Protein AF-A0A847TFJ8-F1 (afdb_monomer)

Secondary structure (DSSP, 8-state):
-HHHHHHHHHHHHHHHHHHHHHHHHHHGGGT--GGGG--HHHHHHTT-SHHHHHHHHHHHHHHHHHHHHHHHHHHHHHHHTTS-----------THHHHHHHHHHHHHHHHHHHHHHHTS---GGGGHHHHHHHHHHHHHHHHHHHHHTTTHHHHHHTHHHHHHHHHHHHHHHHHHHHHHHHHHHHTT-SPPPPEEEEETTEEEE--SSEEEEEE-SSEEEEEETTTTEEEEEEGGGEEEEEE-

pLDDT: mean 77.87, std 14.65, range [35.47, 94.56]

Nearest PDB structures (foldseek):
  7u32-assembly1_F  TM=3.592E-01  e=6.729E-02  Visna/maedi virus EV1 KV1772

Sequence (244 aa):
MKKVLEYLPLCTICLLYFGFCNLYYYYIEFGIDIYNYISSTEILLSFFPRIVIFSSTVYIGLIQMIFNQKIKNIDTSSVVEREEAGEGNVSRKAPNAALIFIAIFYAILVVGALLLTRVWHFRHYELQDWYLFASFLFLIGLLFVLKRYNELGFILNYSFVASLALVIFIGQEIGNYRRFDAERTKFGTRSIKEMSFLYNGHRVKTTDSLIFVGQTQNNIFLYDKRDSTSIMYKMGSIDSLTIK

Structure (mmCIF, N/CA/C/O backbone):
data_AF-A0A847TFJ8-F1
#
_entry.id   AF-A0A847TFJ8-F1
#
loop_
_atom_site.group_PDB
_atom_site.id
_atom_site.type_symbol
_atom_site.label_atom_id
_atom_site.label_alt_id
_atom_site.label_comp_id
_atom_site.label_asym_id
_atom_site.label_entity_id
_atom_site.label_seq_id
_atom_site.pdbx_PDB_ins_code
_atom_site.Cartn_x
_atom_site.Cartn_y
_atom_site.Cartn_z
_atom_site.occupancy
_atom_site.B_iso_or_equiv
_atom_site.auth_seq_id
_atom_site.auth_comp_id
_atom_site.auth_asym_id
_atom_site.auth_atom_id
_atom_site.pdbx_PDB_model_num
ATOM 1 N N . MET A 1 1 ? 19.565 24.916 -6.740 1.00 43.16 1 MET A N 1
ATOM 2 C CA . MET A 1 1 ? 18.423 25.126 -5.817 1.00 43.16 1 MET A CA 1
ATOM 3 C C . MET A 1 1 ? 17.133 25.584 -6.504 1.00 43.16 1 MET A C 1
ATOM 5 O O . MET A 1 1 ? 16.131 24.939 -6.244 1.00 43.16 1 MET A O 1
ATOM 9 N N . LYS A 1 2 ? 17.113 26.597 -7.396 1.00 42.88 2 LYS A N 1
ATOM 10 C CA . LYS A 1 2 ? 15.865 27.074 -8.056 1.00 42.88 2 LYS A CA 1
ATOM 11 C C . LYS A 1 2 ? 15.007 25.968 -8.701 1.00 42.88 2 LYS A C 1
ATOM 13 O O . LYS A 1 2 ? 13.825 25.888 -8.409 1.00 42.88 2 LYS A O 1
ATOM 18 N N . LYS A 1 3 ? 15.622 25.039 -9.445 1.00 49.12 3 LYS A N 1
ATOM 19 C CA . LYS A 1 3 ? 14.906 23.904 -10.061 1.00 49.12 3 LYS A CA 1
ATOM 20 C C . LYS A 1 3 ? 14.254 22.952 -9.047 1.00 49.12 3 LYS A C 1
ATOM 22 O O . LYS A 1 3 ? 13.232 22.372 -9.351 1.00 49.12 3 LYS A O 1
ATOM 27 N N . VAL A 1 4 ? 14.805 22.793 -7.839 1.00 47.78 4 VAL A N 1
ATOM 28 C CA . VAL A 1 4 ? 14.226 21.901 -6.809 1.00 47.78 4 VAL A CA 1
ATOM 29 C C . VAL A 1 4 ? 12.934 22.488 -6.234 1.00 47.78 4 VAL A C 1
ATOM 31 O O . VAL A 1 4 ? 11.994 21.744 -5.981 1.00 47.78 4 VAL A O 1
ATOM 34 N N . LEU A 1 5 ? 12.862 23.818 -6.087 1.00 49.72 5 LEU A N 1
ATOM 35 C CA . LEU A 1 5 ? 11.637 24.504 -5.663 1.00 49.72 5 LEU A CA 1
ATOM 36 C C . LEU A 1 5 ? 10.506 24.373 -6.695 1.00 49.72 5 LEU A C 1
ATOM 38 O O . LEU A 1 5 ? 9.349 24.272 -6.304 1.00 49.72 5 LEU A O 1
ATOM 42 N N . GLU A 1 6 ? 10.828 24.322 -7.989 1.00 52.56 6 GLU A N 1
ATOM 43 C CA . GLU A 1 6 ? 9.839 24.149 -9.066 1.00 52.56 6 GLU A CA 1
ATOM 44 C C . GLU A 1 6 ? 9.184 22.756 -9.053 1.00 52.56 6 GLU A C 1
ATOM 46 O O . GLU A 1 6 ? 8.015 22.625 -9.406 1.00 52.56 6 GLU A O 1
ATOM 51 N N . TYR A 1 7 ? 9.893 21.721 -8.585 1.00 61.38 7 TYR A N 1
ATOM 52 C CA . TYR A 1 7 ? 9.342 20.365 -8.440 1.00 61.38 7 TYR A CA 1
ATOM 53 C C . TYR A 1 7 ? 8.642 20.123 -7.099 1.00 61.38 7 TYR A C 1
ATOM 55 O O . TYR A 1 7 ? 7.998 19.088 -6.930 1.00 61.38 7 TYR A O 1
ATOM 63 N N . LEU A 1 8 ? 8.727 21.062 -6.151 1.00 63.31 8 LEU A N 1
ATOM 64 C CA . LEU A 1 8 ? 8.139 20.913 -4.821 1.00 63.31 8 LEU A CA 1
ATOM 65 C C . LEU A 1 8 ? 6.622 20.630 -4.868 1.00 63.31 8 LEU A C 1
ATOM 67 O O . LEU A 1 8 ? 6.201 19.678 -4.213 1.00 63.31 8 LEU A O 1
ATOM 71 N N . PRO A 1 9 ? 5.796 21.341 -5.667 1.00 71.06 9 PRO A N 1
ATOM 72 C CA . PRO A 1 9 ? 4.363 21.048 -5.753 1.00 71.06 9 PRO A CA 1
ATOM 73 C C . PRO A 1 9 ? 4.076 19.635 -6.275 1.00 71.06 9 PRO A C 1
ATOM 75 O O . PRO A 1 9 ? 3.210 18.942 -5.746 1.00 71.06 9 PRO A O 1
ATOM 78 N N . LEU A 1 10 ? 4.839 19.181 -7.273 1.00 68.88 10 LEU A N 1
ATOM 79 C CA . LEU A 1 10 ? 4.694 17.845 -7.850 1.00 68.88 10 LEU A CA 1
ATOM 80 C C . LEU A 1 10 ? 5.060 16.759 -6.830 1.00 68.88 10 LEU A C 1
ATOM 82 O O . LEU A 1 10 ? 4.323 15.785 -6.677 1.00 68.88 10 LEU A O 1
ATOM 86 N N . CYS A 1 11 ? 6.158 16.948 -6.093 1.00 70.38 11 CYS A N 1
ATOM 87 C CA . CYS A 1 11 ? 6.551 16.053 -5.008 1.00 70.38 11 CYS A CA 1
ATOM 88 C C . CYS A 1 11 ? 5.467 15.981 -3.926 1.00 70.38 11 CYS A C 1
ATOM 90 O O . CYS A 1 11 ? 5.117 14.885 -3.497 1.00 70.38 11 CYS A O 1
ATOM 92 N N . THR A 1 12 ? 4.889 17.118 -3.530 1.00 73.19 12 THR A N 1
ATOM 93 C CA . THR A 1 12 ? 3.798 17.161 -2.545 1.00 73.19 12 THR A CA 1
ATOM 94 C C . THR A 1 12 ? 2.570 16.384 -3.016 1.00 73.19 12 THR A C 1
ATOM 96 O O . THR A 1 12 ? 2.010 15.612 -2.242 1.00 73.19 12 THR A O 1
ATOM 99 N N . ILE A 1 13 ? 2.171 16.527 -4.284 1.00 79.81 13 ILE A N 1
ATOM 100 C CA . ILE A 1 13 ? 1.045 15.771 -4.858 1.00 79.81 13 ILE A CA 1
ATOM 101 C C . ILE A 1 13 ? 1.335 14.265 -4.844 1.00 79.81 13 ILE A C 1
ATOM 103 O O . ILE A 1 13 ? 0.475 13.479 -4.449 1.00 79.81 13 ILE A O 1
ATOM 107 N N . CYS A 1 14 ? 2.549 13.853 -5.220 1.00 80.94 14 CYS A N 1
ATOM 108 C CA . CYS A 1 14 ? 2.940 12.441 -5.192 1.00 80.94 14 CYS A CA 1
ATOM 109 C C . CYS A 1 14 ? 2.923 11.880 -3.763 1.00 80.94 14 CYS A C 1
ATOM 111 O O . CYS A 1 14 ? 2.408 10.789 -3.534 1.00 80.94 14 CYS A O 1
ATOM 113 N N . LEU A 1 15 ? 3.432 12.640 -2.790 1.00 77.88 15 LEU A N 1
ATOM 114 C CA . LEU A 1 15 ? 3.423 12.247 -1.380 1.00 77.88 15 LEU A CA 1
ATOM 115 C C . LEU A 1 15 ? 2.001 12.126 -0.825 1.00 77.88 15 LEU A C 1
ATOM 117 O O . LEU A 1 15 ? 1.708 11.158 -0.127 1.00 77.88 15 LEU A O 1
ATOM 121 N N . LEU A 1 16 ? 1.110 13.059 -1.168 1.00 82.75 16 LEU A N 1
ATOM 122 C CA . LEU A 1 16 ? -0.310 12.980 -0.817 1.00 82.75 16 LEU A CA 1
ATOM 123 C C . LEU A 1 16 ? -0.961 11.727 -1.403 1.00 82.75 16 LEU A C 1
ATOM 125 O O . LEU A 1 16 ? -1.656 11.006 -0.689 1.00 82.75 16 LEU A O 1
ATOM 129 N N . TYR A 1 17 ? -0.701 11.440 -2.679 1.00 87.44 17 TYR A N 1
ATOM 130 C CA . TYR A 1 17 ? -1.196 10.236 -3.338 1.00 87.44 17 TYR A CA 1
ATOM 131 C C . TYR A 1 17 ? -0.684 8.958 -2.654 1.00 87.44 17 TYR A C 1
ATOM 133 O O . TYR A 1 17 ? -1.469 8.050 -2.381 1.00 87.44 17 TYR A O 1
ATOM 141 N N . PHE A 1 18 ? 0.603 8.893 -2.306 1.00 86.62 18 PHE A N 1
ATOM 142 C CA . PHE A 1 18 ? 1.185 7.745 -1.605 1.00 86.62 18 PHE A CA 1
ATOM 143 C C . PHE A 1 18 ? 0.650 7.579 -0.181 1.00 86.62 18 PHE A C 1
ATOM 145 O O . PHE A 1 18 ? 0.328 6.457 0.212 1.00 86.62 18 PHE A O 1
ATOM 152 N N . GLY A 1 19 ? 0.510 8.670 0.577 1.00 84.94 19 GLY A N 1
ATOM 153 C CA . GLY A 1 19 ? -0.109 8.653 1.905 1.00 84.94 19 GLY A CA 1
ATOM 154 C C . GLY A 1 19 ? -1.560 8.177 1.843 1.00 84.94 19 GLY A C 1
ATOM 155 O O . GLY A 1 19 ? -1.974 7.306 2.611 1.00 84.94 19 GLY A O 1
ATOM 156 N N . PHE A 1 20 ? -2.311 8.657 0.849 1.00 88.19 20 PHE A N 1
ATOM 157 C CA . PHE A 1 20 ? -3.673 8.198 0.615 1.00 88.19 20 PHE A CA 1
ATOM 158 C C . PHE A 1 20 ? -3.723 6.705 0.278 1.00 88.19 20 PHE A C 1
ATOM 160 O O . PHE A 1 20 ? -4.455 5.977 0.942 1.00 88.19 20 PHE A O 1
ATOM 167 N N . CYS A 1 21 ? -2.907 6.217 -0.667 1.00 89.50 21 CYS A N 1
ATOM 168 C CA . CYS A 1 21 ? -2.826 4.783 -0.977 1.00 89.50 21 CYS A CA 1
ATOM 169 C C . CYS A 1 21 ? -2.489 3.959 0.273 1.00 89.50 21 CYS A C 1
ATOM 171 O O . CYS A 1 21 ? -3.096 2.916 0.519 1.00 89.50 21 CYS A O 1
ATOM 173 N N . ASN A 1 22 ? -1.554 4.445 1.094 1.00 88.06 22 ASN A N 1
ATOM 174 C CA . ASN A 1 22 ? -1.111 3.752 2.297 1.00 88.06 22 ASN A CA 1
ATOM 175 C C . ASN A 1 22 ? -2.251 3.498 3.306 1.00 88.06 22 ASN A C 1
ATOM 177 O O . ASN A 1 22 ? -2.286 2.464 3.985 1.00 88.06 22 ASN A O 1
ATOM 181 N N . LEU A 1 23 ? -3.184 4.442 3.401 1.00 90.19 23 LEU A N 1
ATOM 182 C CA . LEU A 1 23 ? -4.351 4.346 4.270 1.00 90.19 23 LEU A CA 1
ATOM 183 C C . LEU A 1 23 ? -5.500 3.616 3.581 1.00 90.19 23 LEU A C 1
ATOM 185 O O . LEU A 1 23 ? -5.989 2.617 4.102 1.00 90.19 23 LEU A O 1
ATOM 189 N N . TYR A 1 24 ? -5.903 4.084 2.403 1.00 92.75 24 TYR A N 1
ATOM 190 C CA . TYR A 1 24 ? -7.066 3.589 1.677 1.00 92.75 24 TYR A CA 1
ATOM 191 C C . TYR A 1 24 ? -7.034 2.068 1.513 1.00 92.75 24 TYR A C 1
ATOM 193 O O . TYR A 1 24 ? -7.957 1.384 1.951 1.00 92.75 24 TYR A O 1
ATOM 201 N N . TYR A 1 25 ? -5.933 1.521 0.989 1.00 92.75 25 TYR A N 1
ATOM 202 C CA . TYR A 1 25 ? -5.824 0.083 0.737 1.00 92.75 25 TYR A CA 1
ATOM 203 C C . TYR A 1 25 ? -5.763 -0.771 2.009 1.00 92.75 25 TYR A C 1
ATOM 205 O O . TYR A 1 25 ? -6.077 -1.955 1.957 1.00 92.75 25 TYR A O 1
ATOM 213 N N . TYR A 1 26 ? -5.393 -0.191 3.153 1.00 92.94 26 TYR A N 1
ATOM 214 C CA . TYR A 1 26 ? -5.465 -0.897 4.430 1.00 92.94 26 TYR A CA 1
ATOM 215 C C . TYR A 1 26 ? -6.902 -0.939 4.966 1.00 92.94 26 TYR A C 1
ATOM 217 O O . TYR A 1 26 ? -7.382 -1.991 5.374 1.00 92.94 26 TYR A O 1
ATOM 225 N N . TYR A 1 27 ? -7.596 0.201 4.974 1.00 94.00 27 TYR A N 1
ATOM 226 C CA . TYR A 1 27 ? -8.922 0.327 5.589 1.00 94.00 27 TYR A CA 1
ATOM 227 C C . TYR A 1 27 ? -10.044 -0.288 4.743 1.00 94.00 27 TYR A C 1
ATOM 229 O O . TYR A 1 27 ? -11.002 -0.829 5.303 1.00 94.00 27 TYR A O 1
ATOM 237 N N . ILE A 1 28 ? -9.909 -0.278 3.413 1.00 94.56 28 ILE A N 1
ATOM 238 C CA . ILE A 1 28 ? -10.920 -0.847 2.514 1.00 94.56 28 ILE A CA 1
ATOM 239 C C . ILE A 1 28 ? -11.082 -2.366 2.694 1.00 94.56 28 ILE A C 1
ATOM 241 O O . ILE A 1 28 ? -12.182 -2.884 2.537 1.00 94.56 28 ILE A O 1
ATOM 245 N N . GLU A 1 29 ? -10.035 -3.078 3.132 1.00 93.06 29 GLU A N 1
ATOM 246 C CA . GLU A 1 29 ? -10.088 -4.517 3.463 1.00 93.06 29 GLU A CA 1
ATOM 247 C C . GLU A 1 29 ? -10.967 -4.842 4.684 1.00 93.06 29 GLU A C 1
ATOM 249 O O . GLU A 1 29 ? -11.421 -5.980 4.877 1.00 93.06 29 GLU A O 1
ATOM 254 N N . PHE A 1 30 ? -11.243 -3.824 5.498 1.00 93.06 30 PHE A N 1
ATOM 255 C CA . PHE A 1 30 ? -12.195 -3.871 6.604 1.00 93.06 30 PHE A CA 1
ATOM 256 C C . PHE A 1 30 ? -13.558 -3.267 6.219 1.00 93.06 30 PHE A C 1
ATOM 258 O O . PHE A 1 30 ? -14.434 -3.139 7.072 1.00 93.06 30 PHE A O 1
ATOM 265 N N . GLY A 1 31 ? -13.761 -2.886 4.953 1.00 92.44 31 GLY A N 1
ATOM 266 C CA . GLY A 1 31 ? -14.984 -2.228 4.484 1.00 92.44 31 GLY A CA 1
ATOM 267 C C . GLY A 1 31 ? -15.131 -0.783 4.966 1.00 92.44 31 GLY A C 1
ATOM 268 O O . GLY A 1 31 ? -16.246 -0.271 5.027 1.00 92.44 31 GLY A O 1
ATOM 269 N N . ILE A 1 32 ? -14.028 -0.130 5.343 1.00 93.25 32 ILE A N 1
ATOM 270 C CA . ILE A 1 32 ? -14.030 1.252 5.827 1.00 93.25 32 ILE A CA 1
ATOM 271 C C . ILE A 1 32 ? -13.581 2.172 4.693 1.00 93.25 32 ILE A C 1
ATOM 273 O O . ILE A 1 32 ? -12.421 2.139 4.278 1.00 93.25 32 ILE A O 1
ATOM 277 N N . ASP A 1 33 ? -14.478 3.045 4.240 1.00 92.69 33 ASP A N 1
ATOM 278 C CA . ASP A 1 33 ? -14.122 4.141 3.339 1.00 92.69 33 ASP A CA 1
ATOM 279 C C . ASP A 1 33 ? -13.469 5.284 4.132 1.00 92.69 33 ASP A C 1
ATOM 281 O O . ASP A 1 33 ? -14.120 6.240 4.565 1.00 92.69 33 ASP A O 1
ATOM 285 N N . ILE A 1 34 ? -12.162 5.141 4.376 1.00 91.00 34 ILE A N 1
ATOM 286 C CA . ILE A 1 34 ? -11.379 6.029 5.248 1.00 91.00 34 ILE A CA 1
ATOM 287 C C . ILE A 1 34 ? -11.387 7.492 4.789 1.00 91.00 34 ILE A C 1
ATOM 289 O O . ILE A 1 34 ? -11.189 8.381 5.617 1.00 91.00 34 ILE A O 1
ATOM 293 N N . TYR A 1 35 ? -11.660 7.752 3.505 1.00 88.69 35 TYR A N 1
ATOM 294 C CA . TYR A 1 35 ? -11.735 9.102 2.945 1.00 88.69 35 TYR A CA 1
ATOM 295 C C . TYR A 1 35 ? -12.736 9.987 3.701 1.00 88.69 35 TYR A C 1
ATOM 297 O O . TYR A 1 35 ? -12.454 11.154 3.958 1.00 88.69 35 TYR A O 1
ATOM 305 N N . ASN A 1 36 ? -13.856 9.414 4.150 1.00 89.44 36 ASN A N 1
ATOM 306 C CA . ASN A 1 36 ? -14.909 10.151 4.856 1.00 89.44 36 ASN A CA 1
ATOM 307 C C . ASN A 1 36 ? -14.555 10.501 6.312 1.00 89.44 36 ASN A C 1
ATOM 309 O O . ASN A 1 36 ? -15.306 11.217 6.976 1.00 89.44 36 ASN A O 1
ATOM 313 N N . TYR A 1 37 ? -13.440 9.983 6.836 1.00 88.88 37 TYR A N 1
ATOM 314 C CA . TYR A 1 37 ? -13.117 10.040 8.265 1.00 88.88 37 TYR A CA 1
ATOM 315 C C . TYR A 1 37 ? -11.736 10.610 8.577 1.00 88.88 37 TYR A C 1
ATOM 317 O O . TYR A 1 37 ? -11.374 10.690 9.758 1.00 88.88 37 TYR A O 1
ATOM 325 N N . ILE A 1 38 ? -10.974 10.974 7.545 1.00 87.94 38 ILE A N 1
ATOM 326 C CA . ILE A 1 38 ? -9.597 11.433 7.665 1.00 87.94 38 ILE A CA 1
ATOM 327 C C . ILE A 1 38 ? -9.436 12.870 7.173 1.00 87.94 38 ILE A C 1
ATOM 329 O O . ILE A 1 38 ? -10.007 13.278 6.163 1.00 87.94 38 ILE A O 1
ATOM 333 N N . SER A 1 39 ? -8.630 13.648 7.889 1.00 85.06 39 SER A N 1
ATOM 334 C CA . SER A 1 39 ? -8.244 14.995 7.470 1.00 85.06 39 SER A CA 1
ATOM 335 C C . SER A 1 39 ? -7.071 14.977 6.481 1.00 85.06 39 SER A C 1
ATOM 337 O O . SER A 1 39 ? -6.207 14.099 6.520 1.00 85.06 39 SER A O 1
ATOM 339 N N . SER A 1 40 ? -6.962 16.007 5.635 1.00 78.56 40 SER A N 1
ATOM 340 C CA . SER A 1 40 ? -5.815 16.171 4.726 1.00 78.56 40 SER A CA 1
ATOM 341 C C . SER A 1 40 ? -4.469 16.191 5.464 1.00 78.56 40 SER A C 1
ATOM 343 O O . SER A 1 40 ? -3.466 15.707 4.943 1.00 78.56 40 SER A O 1
ATOM 345 N N . THR A 1 41 ? -4.441 16.706 6.697 1.00 80.12 41 THR A N 1
ATOM 346 C CA . THR A 1 41 ? -3.244 16.720 7.550 1.00 80.12 41 THR A CA 1
ATOM 347 C C . THR A 1 41 ? -2.836 15.314 7.984 1.00 80.12 41 THR A C 1
ATOM 349 O O . THR A 1 41 ? -1.651 14.991 7.991 1.00 80.12 41 THR A O 1
ATOM 352 N N . GLU A 1 42 ? -3.791 14.444 8.311 1.00 78.50 42 GLU A N 1
ATOM 353 C CA . GLU A 1 42 ? -3.499 13.046 8.643 1.00 78.50 42 GLU A CA 1
ATOM 354 C C . GLU A 1 42 ? -3.023 12.256 7.423 1.00 78.50 42 GLU A C 1
ATOM 356 O O . GLU A 1 42 ? -2.109 11.444 7.557 1.00 78.50 42 GLU A O 1
ATOM 361 N N . ILE A 1 43 ? -3.563 12.534 6.229 1.00 79.81 43 ILE A N 1
ATOM 362 C CA . ILE A 1 43 ? -3.038 11.966 4.977 1.00 79.81 43 ILE A CA 1
ATOM 363 C C . ILE A 1 43 ? -1.579 12.382 4.798 1.00 79.81 43 ILE A C 1
ATOM 365 O O . ILE A 1 43 ? -0.730 11.526 4.543 1.00 79.81 43 ILE A O 1
ATOM 369 N N . LEU A 1 44 ? -1.268 13.667 4.995 1.00 71.88 44 LEU A N 1
ATOM 370 C CA . LEU A 1 44 ? 0.106 14.153 4.917 1.00 71.88 44 LEU A CA 1
ATOM 371 C C . LEU A 1 44 ? 1.009 13.431 5.904 1.00 71.88 44 LEU A C 1
ATOM 373 O O . LEU A 1 44 ? 2.063 12.998 5.481 1.00 71.88 44 LEU A O 1
ATOM 377 N N . LEU A 1 45 ? 0.606 13.250 7.166 1.00 73.31 45 LEU A N 1
ATOM 378 C CA . LEU A 1 45 ? 1.405 12.569 8.197 1.00 73.31 45 LEU A CA 1
ATOM 379 C C . LEU A 1 45 ? 1.478 11.044 8.014 1.00 73.31 45 LEU A C 1
ATOM 381 O O . LEU A 1 45 ? 2.414 10.404 8.497 1.00 73.31 45 LEU A O 1
ATOM 385 N N . SER A 1 46 ? 0.545 10.449 7.272 1.00 69.12 46 SER A N 1
ATOM 386 C CA . SER A 1 46 ? 0.539 9.013 6.970 1.00 69.12 46 SER A CA 1
ATOM 387 C C . SER A 1 46 ? 1.686 8.560 6.056 1.00 69.12 46 SER A C 1
ATOM 389 O O . SER A 1 46 ? 1.797 7.368 5.778 1.00 69.12 46 SER A O 1
ATOM 391 N N . PHE A 1 47 ? 2.559 9.484 5.631 1.00 61.06 47 PHE A N 1
ATOM 392 C CA . PHE A 1 47 ? 3.806 9.221 4.905 1.00 61.06 47 PHE A CA 1
ATOM 393 C C . PHE A 1 47 ? 4.993 8.805 5.792 1.00 61.06 47 PHE A C 1
ATOM 395 O O . PHE A 1 47 ? 5.999 8.317 5.283 1.00 61.06 47 PHE A O 1
ATOM 402 N N . PHE A 1 48 ? 4.918 8.992 7.114 1.00 58.59 48 PHE A N 1
ATOM 403 C CA . PHE A 1 48 ? 5.998 8.597 8.026 1.00 58.59 48 PHE A CA 1
ATOM 404 C C . PHE A 1 48 ? 6.239 7.076 8.191 1.00 58.59 48 PHE A C 1
ATOM 406 O O . PHE A 1 48 ? 7.334 6.707 8.627 1.00 58.59 48 PHE A O 1
ATOM 413 N N . PRO A 1 49 ? 5.308 6.147 7.876 1.00 60.72 49 PRO A N 1
ATOM 414 C CA . PRO A 1 49 ? 5.604 4.719 7.879 1.00 60.72 49 PRO A CA 1
ATOM 415 C C . PRO A 1 49 ? 6.754 4.370 6.924 1.00 60.72 49 PRO A C 1
ATOM 417 O O . PRO A 1 49 ? 6.829 4.855 5.796 1.00 60.72 49 PRO A O 1
ATOM 420 N N . ARG A 1 50 ? 7.634 3.463 7.367 1.00 60.31 50 ARG A N 1
ATOM 421 C CA . ARG A 1 50 ? 8.902 3.096 6.701 1.00 60.31 50 ARG A CA 1
ATO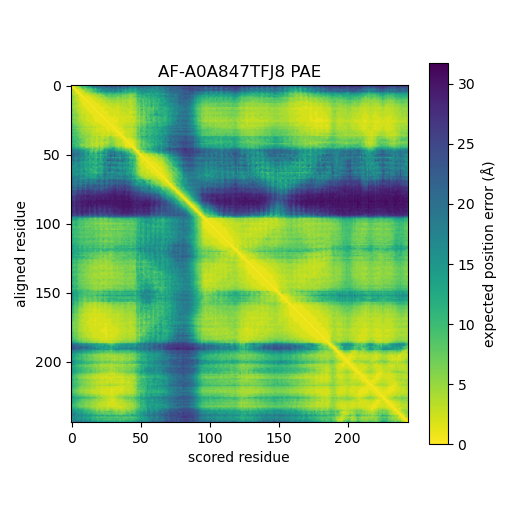M 422 C C . ARG A 1 50 ? 8.770 2.761 5.210 1.00 60.31 50 ARG A C 1
ATOM 424 O O . ARG A 1 50 ? 9.700 3.035 4.464 1.00 60.31 50 ARG A O 1
ATOM 431 N N . ILE A 1 51 ? 7.631 2.207 4.781 1.00 56.53 51 ILE A N 1
ATOM 432 C CA . ILE A 1 51 ? 7.359 1.844 3.381 1.00 56.53 51 ILE A CA 1
ATOM 433 C C . ILE A 1 51 ? 7.356 3.071 2.458 1.00 56.53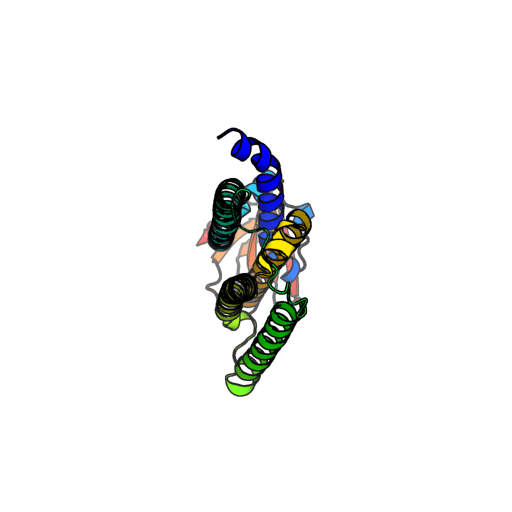 51 ILE A C 1
ATOM 435 O O . ILE A 1 51 ? 7.919 3.012 1.371 1.00 56.53 51 ILE A O 1
ATOM 439 N N . VAL A 1 52 ? 6.801 4.199 2.914 1.00 58.19 52 VAL A N 1
ATOM 440 C CA . VAL A 1 52 ? 6.716 5.436 2.128 1.00 58.19 52 VAL A CA 1
ATOM 441 C C . VAL A 1 52 ? 8.060 6.163 2.123 1.00 58.19 52 VAL A C 1
ATOM 443 O O . VAL A 1 52 ? 8.470 6.697 1.096 1.00 58.19 52 VAL A O 1
ATOM 446 N N . ILE A 1 53 ? 8.801 6.122 3.235 1.00 63.84 53 ILE A N 1
ATOM 447 C CA . ILE A 1 53 ? 10.175 6.645 3.301 1.00 63.84 53 ILE A CA 1
ATOM 448 C C . ILE A 1 53 ? 11.096 5.853 2.364 1.00 63.84 53 ILE A C 1
ATOM 450 O O . ILE A 1 53 ? 11.870 6.442 1.607 1.00 63.84 53 ILE A O 1
ATOM 454 N N . PHE A 1 54 ? 10.994 4.523 2.377 1.00 60.88 54 PHE A N 1
ATOM 455 C CA . PHE A 1 54 ? 11.775 3.650 1.507 1.00 60.88 54 PHE A CA 1
ATOM 456 C C . PHE A 1 54 ? 11.430 3.873 0.028 1.00 60.88 54 PHE A C 1
ATOM 458 O O . PHE A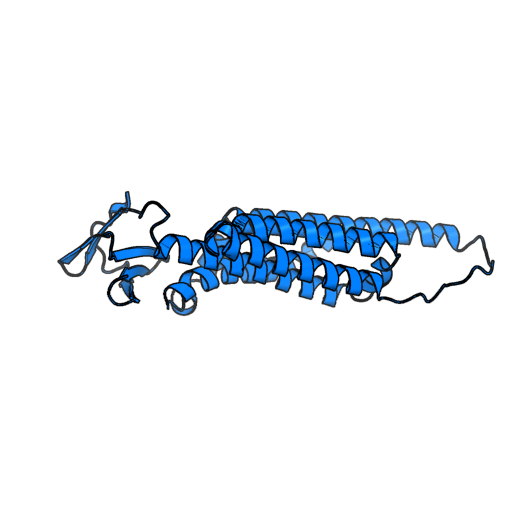 1 54 ? 12.330 4.147 -0.767 1.00 60.88 54 PHE A O 1
ATOM 465 N N . SER A 1 55 ? 10.144 3.857 -0.341 1.00 60.12 55 SER A N 1
ATOM 466 C CA . SER A 1 55 ? 9.716 4.077 -1.729 1.00 60.12 55 SER A CA 1
ATOM 467 C C . SER A 1 55 ? 10.064 5.479 -2.241 1.00 60.12 55 SER A C 1
ATOM 469 O O . SER A 1 55 ? 10.520 5.618 -3.376 1.00 60.12 55 SER A O 1
ATOM 471 N N . SER A 1 56 ? 9.962 6.507 -1.393 1.00 62.41 56 SER A N 1
ATOM 472 C CA . SER A 1 56 ? 10.375 7.876 -1.732 1.00 62.41 56 SER A CA 1
ATOM 473 C C . SER A 1 56 ? 11.891 7.991 -1.914 1.00 62.41 56 SER A C 1
ATOM 475 O O . SER A 1 56 ? 12.350 8.683 -2.821 1.00 62.41 56 SER A O 1
ATOM 477 N N . THR A 1 57 ? 12.686 7.285 -1.104 1.00 71.50 57 THR A N 1
ATOM 478 C CA . THR A 1 57 ? 14.154 7.261 -1.238 1.00 71.50 57 T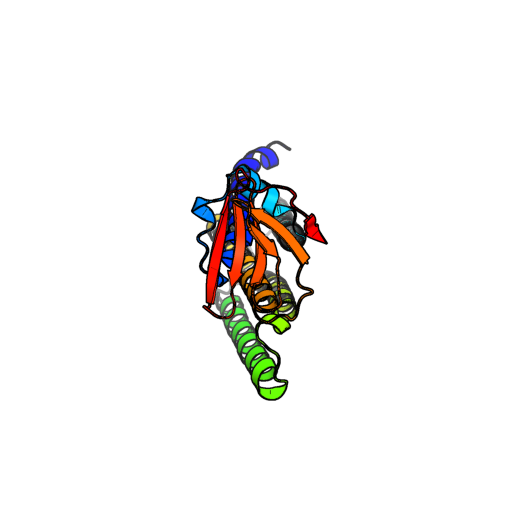HR A CA 1
ATOM 479 C C . THR A 1 57 ? 14.573 6.583 -2.542 1.00 71.50 57 THR A C 1
ATOM 481 O O . THR A 1 57 ? 15.406 7.120 -3.275 1.00 71.50 57 THR A O 1
ATOM 484 N N . VAL A 1 58 ? 13.954 5.443 -2.874 1.00 67.44 58 VAL A N 1
ATOM 485 C CA . VAL A 1 58 ? 14.167 4.755 -4.156 1.00 67.44 58 VAL A CA 1
ATOM 486 C C . VAL A 1 58 ? 13.779 5.672 -5.316 1.00 67.44 58 VAL A C 1
ATOM 488 O O . VAL A 1 58 ? 14.565 5.842 -6.244 1.00 67.44 58 VAL A O 1
ATOM 491 N N . TYR A 1 59 ? 12.624 6.338 -5.238 1.00 67.00 59 TYR A N 1
ATOM 492 C CA . TYR A 1 59 ? 12.168 7.285 -6.257 1.00 67.00 59 TYR A CA 1
ATOM 493 C C . TYR A 1 59 ? 13.163 8.432 -6.487 1.00 67.00 59 TYR A C 1
ATOM 495 O O . TYR A 1 59 ? 13.547 8.700 -7.627 1.00 67.00 59 TYR A O 1
ATOM 503 N N . ILE A 1 60 ? 13.643 9.072 -5.415 1.00 70.94 60 ILE A N 1
ATOM 504 C CA . ILE A 1 60 ? 14.639 10.149 -5.503 1.00 70.94 60 ILE A CA 1
ATOM 505 C C . ILE A 1 60 ? 15.942 9.634 -6.128 1.00 70.94 60 ILE A C 1
ATOM 507 O O . ILE A 1 60 ? 16.500 10.304 -6.999 1.00 70.94 60 ILE A O 1
ATOM 511 N N . GLY A 1 61 ? 16.407 8.443 -5.739 1.00 70.94 61 GLY A N 1
ATOM 512 C CA . GLY A 1 61 ? 17.608 7.825 -6.306 1.00 70.94 61 GLY A CA 1
ATOM 513 C C . GLY A 1 61 ? 17.484 7.543 -7.807 1.00 70.94 61 GLY A C 1
ATOM 514 O O . GLY A 1 61 ? 18.388 7.874 -8.578 1.00 70.94 61 GLY A O 1
ATOM 515 N N . LEU A 1 62 ? 16.341 7.004 -8.242 1.00 67.62 62 LEU A N 1
ATOM 516 C CA . LEU A 1 62 ? 16.053 6.738 -9.656 1.00 67.62 62 LEU A CA 1
ATOM 517 C C . LEU A 1 62 ? 16.028 8.032 -10.474 1.00 67.62 62 LEU A C 1
ATOM 519 O O . LEU A 1 62 ? 16.670 8.116 -11.524 1.00 67.62 62 LEU A O 1
ATOM 523 N N . ILE A 1 63 ? 15.354 9.067 -9.967 1.00 67.06 63 ILE A N 1
ATOM 524 C CA . ILE A 1 63 ? 15.304 10.378 -10.616 1.00 67.06 63 ILE A CA 1
ATOM 525 C C . ILE A 1 63 ? 16.698 11.004 -10.708 1.00 67.06 63 ILE A C 1
ATOM 527 O O . ILE A 1 63 ? 17.089 11.451 -11.787 1.00 67.06 63 ILE A O 1
ATOM 531 N N . GLN A 1 64 ? 17.486 11.000 -9.629 1.00 68.75 64 GLN A N 1
ATOM 532 C CA . GLN A 1 64 ? 18.853 11.531 -9.660 1.00 68.75 64 GLN A CA 1
ATOM 533 C C . GLN A 1 64 ? 19.733 10.803 -10.680 1.00 68.75 64 GLN A C 1
ATOM 535 O O . GLN A 1 64 ? 20.494 11.453 -11.400 1.00 68.75 64 GLN A O 1
ATOM 540 N N . MET A 1 65 ? 19.607 9.478 -10.794 1.00 67.25 65 MET A N 1
ATOM 541 C CA . MET A 1 65 ? 20.371 8.706 -11.773 1.00 67.25 65 MET A CA 1
ATOM 542 C C . MET A 1 65 ? 20.003 9.087 -13.215 1.00 67.25 65 MET A C 1
ATOM 544 O O . MET A 1 65 ? 20.897 9.272 -14.045 1.00 67.25 65 MET A O 1
ATOM 548 N N . ILE A 1 66 ? 18.709 9.268 -13.500 1.00 63.84 66 ILE A N 1
ATOM 549 C CA . ILE A 1 66 ? 18.210 9.702 -14.815 1.00 63.84 66 ILE A CA 1
ATOM 550 C C . ILE A 1 66 ? 18.692 11.127 -15.140 1.00 63.84 66 ILE A C 1
ATOM 552 O O . ILE A 1 66 ? 19.203 11.375 -16.235 1.00 63.84 66 ILE A O 1
ATOM 556 N N . PHE A 1 67 ? 18.590 12.067 -14.194 1.00 64.31 67 PHE A N 1
ATOM 557 C CA . PHE A 1 67 ? 19.025 13.454 -14.405 1.00 64.31 67 PHE A CA 1
ATOM 558 C C . PHE A 1 67 ? 20.544 13.582 -14.570 1.00 64.31 67 PHE A C 1
ATOM 560 O O . PHE A 1 67 ? 20.987 14.305 -15.462 1.00 64.31 67 PHE A O 1
ATOM 567 N N . ASN A 1 68 ? 21.346 12.855 -13.786 1.00 65.50 68 ASN A N 1
ATOM 568 C CA . ASN A 1 68 ? 22.806 12.869 -13.925 1.00 65.50 68 ASN A CA 1
ATOM 569 C C . ASN A 1 68 ? 23.261 12.306 -15.278 1.00 65.50 68 ASN A C 1
ATOM 571 O O . ASN A 1 68 ? 24.202 12.828 -15.874 1.00 65.50 68 ASN A O 1
ATOM 575 N N . GLN A 1 69 ? 22.579 11.283 -15.803 1.00 61.94 69 GLN A N 1
ATOM 576 C CA . GLN A 1 69 ? 22.851 10.787 -17.156 1.00 61.94 69 GLN A CA 1
ATOM 577 C C . GLN A 1 69 ? 22.444 11.792 -18.236 1.00 61.94 69 GLN A C 1
ATOM 579 O O . GLN A 1 69 ? 23.178 11.962 -19.208 1.00 61.94 69 GLN A O 1
ATOM 584 N N . LYS A 1 70 ? 21.325 12.506 -18.054 1.00 58.06 70 LYS A N 1
ATOM 585 C CA . LYS A 1 70 ? 20.906 13.569 -18.978 1.00 58.06 70 LYS A CA 1
ATOM 586 C C . LYS A 1 70 ? 21.927 14.710 -19.032 1.00 58.06 70 LYS A C 1
ATOM 588 O O . LYS A 1 70 ? 22.263 15.150 -20.123 1.00 58.06 70 LYS A O 1
ATOM 593 N N . ILE A 1 71 ? 22.453 15.146 -17.884 1.00 58.81 71 ILE A N 1
ATOM 594 C CA . ILE A 1 71 ? 23.494 16.188 -17.807 1.00 58.81 71 ILE A CA 1
ATOM 595 C C . ILE A 1 71 ? 24.774 15.718 -18.506 1.00 58.81 71 ILE A C 1
ATOM 597 O O . ILE A 1 71 ? 25.299 16.427 -19.357 1.00 58.81 71 ILE A O 1
ATOM 601 N N . LYS A 1 72 ? 25.221 14.487 -18.226 1.00 57.16 72 LYS A N 1
ATOM 602 C CA . LYS A 1 72 ? 26.428 13.926 -18.844 1.00 57.16 72 LYS A CA 1
ATOM 603 C C . LYS A 1 72 ? 26.302 13.796 -20.366 1.00 57.16 72 LYS A C 1
ATOM 605 O O . LYS A 1 72 ? 27.254 14.091 -21.079 1.00 57.16 72 LYS A O 1
ATOM 610 N N . ASN A 1 73 ? 25.133 13.400 -20.870 1.00 55.47 73 ASN A N 1
ATOM 611 C CA . ASN A 1 73 ? 24.896 13.322 -22.312 1.00 55.47 73 ASN A CA 1
ATOM 612 C C . ASN A 1 73 ? 24.857 14.706 -22.972 1.00 55.47 73 ASN A C 1
ATOM 614 O O . ASN A 1 73 ? 25.416 14.837 -24.053 1.00 55.47 73 ASN A O 1
ATOM 618 N N . ILE A 1 74 ? 24.280 15.727 -22.322 1.00 55.97 74 ILE A N 1
ATOM 619 C CA . ILE A 1 74 ? 24.262 17.112 -22.833 1.00 55.97 74 ILE A CA 1
ATOM 620 C C . ILE A 1 74 ? 25.688 17.675 -22.962 1.00 55.97 74 ILE A C 1
ATOM 622 O O . ILE A 1 74 ? 26.021 18.234 -24.007 1.00 55.97 74 ILE A O 1
ATOM 626 N N . ASP A 1 75 ? 26.540 17.465 -21.953 1.00 52.94 75 ASP A N 1
ATOM 627 C CA . ASP A 1 75 ? 27.949 17.895 -21.984 1.00 52.94 75 ASP A CA 1
ATOM 628 C C . ASP A 1 75 ? 28.793 17.121 -23.007 1.00 52.94 75 ASP A C 1
ATOM 630 O O . ASP A 1 75 ? 29.788 17.632 -23.507 1.00 52.94 75 ASP A O 1
ATOM 634 N N . THR A 1 76 ? 28.410 15.886 -23.343 1.00 50.09 76 THR A N 1
ATOM 635 C CA . THR A 1 76 ? 29.132 15.097 -24.355 1.00 50.09 76 THR A CA 1
ATOM 636 C C . THR A 1 76 ? 28.701 15.499 -25.770 1.00 50.09 76 THR A C 1
ATOM 638 O O . THR A 1 76 ? 29.537 15.590 -26.665 1.00 50.09 76 THR A O 1
ATOM 641 N N . SER A 1 77 ? 27.420 15.821 -25.983 1.00 49.09 77 SER A N 1
ATOM 642 C CA . SER A 1 77 ? 26.918 16.300 -27.280 1.00 49.09 77 SER A CA 1
ATOM 643 C C . SER A 1 77 ? 27.454 17.678 -27.685 1.00 49.09 77 SER A C 1
ATOM 645 O O . SER A 1 77 ? 27.623 17.919 -28.874 1.00 49.09 77 SER A O 1
ATOM 647 N N . SER A 1 78 ? 27.788 18.561 -26.736 1.00 46.59 78 SER A N 1
ATOM 648 C CA . SER A 1 78 ? 28.382 19.874 -27.044 1.00 46.59 78 SER A CA 1
ATOM 649 C C . SER A 1 78 ? 29.875 19.814 -27.398 1.00 46.59 78 SER A C 1
ATOM 651 O O . SER A 1 78 ? 30.403 20.767 -27.968 1.00 46.59 78 SER A O 1
ATOM 653 N N . VAL A 1 79 ? 30.557 18.703 -27.094 1.00 50.56 79 VAL A N 1
ATOM 654 C CA . VAL A 1 79 ? 31.972 18.473 -27.443 1.00 50.56 79 VAL A CA 1
ATOM 655 C C . VAL A 1 79 ? 32.112 17.698 -28.761 1.00 50.56 79 VAL A C 1
ATOM 657 O O . VAL A 1 79 ? 33.081 17.908 -29.486 1.00 50.56 79 VAL A O 1
ATOM 660 N N . VAL A 1 80 ? 31.135 16.853 -29.112 1.00 48.62 80 VAL A N 1
ATOM 661 C CA . VAL A 1 80 ? 31.185 15.972 -30.298 1.00 48.62 80 VAL A CA 1
ATOM 662 C C . VAL A 1 80 ? 30.636 16.631 -31.578 1.00 48.62 80 VAL A C 1
ATOM 664 O O . VAL A 1 80 ? 30.949 16.180 -32.670 1.00 48.62 80 VAL A O 1
ATOM 667 N N . GLU A 1 81 ? 29.929 17.766 -31.512 1.00 47.25 81 GLU A N 1
ATOM 668 C CA . GLU A 1 81 ? 29.459 18.488 -32.720 1.00 47.25 81 GLU A CA 1
ATOM 669 C C . GLU A 1 81 ? 30.577 19.082 -33.617 1.00 47.25 81 GLU A C 1
ATOM 671 O O . GLU A 1 81 ? 30.279 19.712 -34.633 1.00 47.25 81 GLU A O 1
ATOM 676 N N . ARG A 1 82 ? 31.867 18.881 -33.298 1.00 46.88 82 ARG A N 1
ATOM 677 C CA . ARG A 1 82 ? 32.999 19.287 -34.157 1.00 46.88 82 ARG A CA 1
ATOM 678 C C . ARG A 1 82 ? 33.741 18.156 -34.860 1.00 46.88 82 ARG A C 1
ATOM 680 O O . ARG A 1 82 ? 34.507 18.460 -35.772 1.00 46.88 82 ARG A O 1
ATOM 687 N N . GLU A 1 83 ? 33.516 16.898 -34.510 1.00 45.12 83 GLU A N 1
ATOM 688 C CA . GLU A 1 83 ? 34.212 15.778 -35.144 1.00 45.12 83 GLU A CA 1
ATOM 689 C C . GLU A 1 83 ? 33.204 14.680 -35.488 1.00 45.12 83 GLU A C 1
ATOM 691 O O . GLU A 1 83 ? 32.453 14.227 -34.637 1.00 45.12 83 GLU A O 1
ATOM 696 N N . GLU A 1 84 ? 33.227 14.256 -36.753 1.00 44.41 84 GLU A N 1
ATOM 697 C CA . GLU A 1 84 ? 32.499 13.109 -37.319 1.00 44.41 84 GLU A CA 1
ATOM 698 C C . GLU A 1 84 ? 31.114 13.391 -37.928 1.00 44.41 84 GLU A C 1
ATOM 700 O O . GLU A 1 84 ? 30.069 12.865 -37.548 1.00 44.41 84 GLU A O 1
ATOM 705 N N . ALA A 1 85 ? 31.159 14.095 -39.064 1.00 45.19 85 ALA A N 1
ATOM 706 C CA . ALA A 1 85 ? 30.484 13.590 -40.256 1.00 45.19 85 ALA A CA 1
ATOM 707 C C . ALA A 1 85 ? 31.103 12.224 -40.628 1.00 45.19 85 ALA A C 1
ATOM 709 O O . ALA A 1 85 ? 32.121 12.159 -41.313 1.00 45.19 85 ALA A O 1
ATOM 710 N N . GLY A 1 86 ? 30.520 11.138 -40.123 1.00 38.06 86 GLY A N 1
ATOM 711 C CA . GLY A 1 86 ? 30.945 9.768 -40.405 1.00 38.06 86 GLY A CA 1
ATOM 712 C C . GLY A 1 86 ? 29.773 8.807 -40.253 1.00 38.06 86 GLY A C 1
ATOM 713 O O . GLY A 1 86 ? 29.235 8.627 -39.165 1.00 38.06 86 GLY A O 1
ATOM 714 N N . GLU A 1 87 ? 29.340 8.226 -41.369 1.00 49.88 87 GLU A N 1
ATOM 715 C CA . GLU A 1 87 ? 28.300 7.202 -41.431 1.00 49.88 87 GLU A CA 1
ATOM 716 C C . GLU A 1 87 ? 28.593 6.021 -40.496 1.00 49.88 87 GLU A C 1
ATOM 718 O O . GLU A 1 87 ? 29.680 5.448 -40.504 1.00 49.88 87 GLU A O 1
ATOM 723 N N . GLY A 1 88 ? 27.580 5.592 -39.741 1.00 35.47 88 GLY A N 1
ATOM 724 C CA . GLY A 1 88 ? 27.706 4.439 -38.856 1.00 35.47 88 GLY A CA 1
ATOM 725 C C . GLY A 1 88 ? 26.373 3.957 -38.300 1.00 35.47 88 GLY A C 1
ATOM 726 O O . GLY A 1 88 ? 26.157 4.006 -37.098 1.00 35.47 88 GLY A O 1
ATOM 727 N N . ASN A 1 89 ? 25.474 3.512 -39.185 1.00 36.34 89 ASN A N 1
ATOM 728 C CA . ASN A 1 89 ? 24.306 2.667 -38.899 1.00 36.34 89 ASN A CA 1
ATOM 729 C C . ASN A 1 89 ? 23.582 2.933 -37.564 1.00 36.34 89 ASN A C 1
ATOM 731 O O . ASN A 1 89 ? 23.760 2.211 -36.578 1.00 36.34 89 ASN A O 1
ATOM 735 N N . VAL A 1 90 ? 22.622 3.864 -37.585 1.00 44.44 90 VAL A N 1
ATOM 736 C CA . VAL A 1 90 ? 21.510 3.853 -36.625 1.00 44.44 90 VAL A CA 1
ATOM 737 C C . VAL A 1 90 ? 20.679 2.602 -36.910 1.00 44.44 90 VAL A C 1
ATOM 739 O O . VAL A 1 90 ? 19.693 2.616 -37.648 1.00 44.44 90 VAL A O 1
ATOM 742 N N . SER A 1 91 ? 21.124 1.477 -36.356 1.00 40.44 91 SER A N 1
ATOM 743 C CA . SER A 1 91 ? 20.380 0.231 -36.329 1.00 40.44 91 SER A CA 1
ATOM 744 C C . SER A 1 91 ? 19.076 0.493 -35.579 1.00 40.44 91 SER A C 1
ATOM 746 O O . SER A 1 91 ? 19.026 0.414 -34.353 1.00 40.44 91 SER A O 1
ATOM 748 N N . ARG A 1 92 ? 18.004 0.776 -36.331 1.00 48.47 92 ARG A N 1
ATOM 749 C CA . ARG A 1 92 ? 16.601 0.646 -35.912 1.00 48.47 92 ARG A CA 1
ATOM 750 C C . ARG A 1 92 ? 16.314 -0.824 -35.568 1.00 48.47 92 ARG A C 1
ATOM 752 O O . ARG A 1 92 ? 15.561 -1.499 -36.262 1.00 48.47 92 ARG A O 1
ATOM 759 N N . LYS A 1 93 ? 16.932 -1.356 -34.515 1.00 47.38 93 LYS A N 1
ATOM 760 C CA . LYS A 1 93 ? 16.595 -2.668 -33.959 1.00 47.38 93 LYS A CA 1
ATOM 761 C C . LYS A 1 93 ? 15.810 -2.463 -32.675 1.00 47.38 93 LYS A C 1
ATOM 763 O O . LYS A 1 93 ? 16.366 -2.407 -31.593 1.00 47.38 93 LYS A O 1
ATOM 768 N N . ALA A 1 94 ? 14.513 -2.322 -32.934 1.00 50.50 94 ALA A N 1
ATOM 769 C CA . ALA A 1 94 ? 13.337 -2.649 -32.143 1.00 50.50 94 ALA A CA 1
ATOM 770 C C . ALA A 1 94 ? 13.317 -2.257 -30.647 1.00 50.50 94 ALA A C 1
ATOM 772 O O . ALA A 1 94 ? 14.065 -2.855 -29.879 1.00 50.50 94 ALA A O 1
ATOM 773 N N . PRO A 1 95 ? 12.334 -1.439 -30.202 1.00 60.19 95 PRO A N 1
ATOM 774 C CA . PRO A 1 95 ? 12.006 -1.190 -28.784 1.00 60.19 95 PRO A CA 1
ATOM 775 C C . PRO A 1 95 ? 11.465 -2.434 -28.037 1.00 60.19 95 PRO A C 1
ATOM 777 O O . PRO A 1 95 ? 10.697 -2.344 -27.080 1.00 60.19 95 PRO A O 1
ATOM 780 N N . ASN A 1 96 ? 11.817 -3.633 -28.501 1.00 72.62 96 ASN A N 1
ATOM 781 C CA . ASN A 1 96 ? 11.267 -4.892 -28.026 1.00 72.62 96 ASN A CA 1
ATOM 782 C C . ASN A 1 96 ? 12.055 -5.442 -26.838 1.00 72.62 96 ASN A C 1
ATOM 784 O O . ASN A 1 96 ? 11.513 -6.267 -26.117 1.00 72.62 96 ASN A O 1
ATOM 788 N N . ALA A 1 97 ? 13.302 -5.021 -26.597 1.00 78.19 97 ALA A N 1
ATOM 789 C CA . ALA A 1 97 ? 14.112 -5.598 -25.523 1.00 78.19 97 ALA A CA 1
ATOM 790 C C . ALA A 1 97 ? 13.533 -5.282 -24.133 1.00 78.19 97 ALA A C 1
ATOM 792 O O . ALA A 1 97 ? 13.390 -6.189 -23.311 1.00 78.19 97 ALA A O 1
ATOM 793 N N . ALA A 1 98 ? 13.129 -4.030 -23.891 1.00 78.94 98 ALA A N 1
ATOM 794 C CA . ALA A 1 98 ? 12.446 -3.646 -22.656 1.00 78.94 98 ALA A CA 1
ATOM 795 C C . ALA A 1 98 ? 11.092 -4.360 -22.505 1.00 78.94 98 ALA A C 1
ATOM 797 O O . ALA A 1 98 ? 10.794 -4.884 -21.435 1.00 78.94 98 ALA A O 1
ATOM 798 N N . LEU A 1 99 ? 10.302 -4.457 -23.581 1.00 81.56 99 LEU A N 1
ATOM 799 C CA . LEU A 1 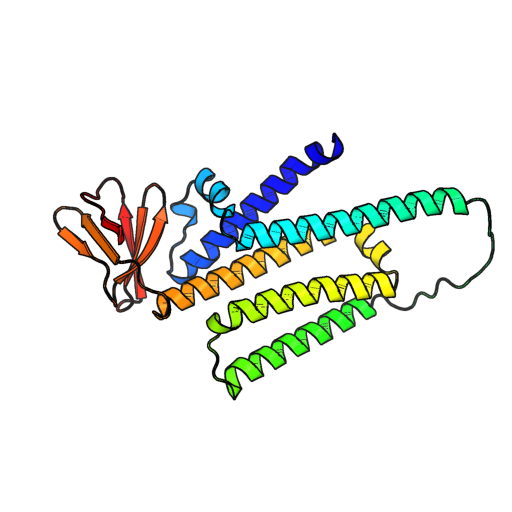99 ? 9.013 -5.161 -23.569 1.00 81.56 99 LEU A CA 1
ATOM 800 C C . LEU A 1 99 ? 9.166 -6.665 -23.298 1.00 81.56 99 LEU A C 1
ATOM 802 O O . LEU A 1 99 ? 8.421 -7.225 -22.497 1.00 81.56 99 LEU A O 1
ATOM 806 N N . ILE A 1 100 ? 10.157 -7.310 -23.917 1.00 85.88 100 ILE A N 1
ATOM 807 C CA . ILE A 1 100 ? 10.492 -8.719 -23.688 1.00 85.88 100 ILE A CA 1
ATOM 808 C C . ILE A 1 100 ? 10.949 -8.916 -22.241 1.00 85.88 100 ILE A C 1
ATOM 810 O O . ILE A 1 100 ? 10.492 -9.852 -21.591 1.00 85.88 100 ILE A O 1
ATOM 814 N N . PHE A 1 101 ? 11.791 -8.025 -21.705 1.00 87.31 101 PHE A N 1
ATOM 815 C CA . PHE A 1 101 ? 12.192 -8.075 -20.298 1.00 87.31 101 PHE A CA 1
ATOM 816 C C . PHE A 1 101 ? 10.985 -7.963 -19.362 1.00 87.31 101 PHE A C 1
ATOM 818 O O . PHE A 1 101 ? 10.857 -8.779 -18.454 1.00 87.31 101 PHE A O 1
ATOM 825 N N . ILE A 1 102 ? 10.078 -7.009 -19.607 1.00 85.75 102 ILE A N 1
ATOM 826 C CA . ILE A 1 102 ? 8.851 -6.841 -18.814 1.00 85.75 102 ILE A CA 1
ATOM 827 C C . ILE A 1 102 ? 8.009 -8.121 -18.850 1.00 85.75 102 ILE A C 1
ATOM 829 O O . ILE A 1 102 ? 7.599 -8.610 -17.798 1.00 85.75 102 ILE A O 1
ATOM 833 N N . ALA A 1 103 ? 7.797 -8.697 -20.036 1.00 87.06 103 ALA A N 1
ATOM 834 C CA . ALA A 1 103 ? 7.016 -9.920 -20.199 1.00 87.06 103 ALA A CA 1
ATOM 835 C C . ALA A 1 103 ? 7.651 -11.121 -19.475 1.00 87.06 103 ALA A C 1
ATOM 837 O O . ALA A 1 103 ? 6.965 -11.829 -18.736 1.00 87.06 103 ALA A O 1
ATOM 838 N N . ILE A 1 104 ? 8.963 -11.327 -19.639 1.00 90.88 104 ILE A N 1
ATOM 839 C CA . ILE A 1 104 ? 9.702 -12.412 -18.975 1.00 90.88 104 ILE A CA 1
ATOM 840 C C . ILE A 1 104 ? 9.678 -12.226 -17.458 1.00 90.88 104 ILE A C 1
ATOM 842 O O . ILE A 1 104 ? 9.409 -13.177 -16.726 1.00 90.88 104 ILE A O 1
ATOM 846 N N . PHE A 1 105 ? 9.925 -11.009 -16.975 1.00 90.19 105 PHE A N 1
ATOM 847 C CA . PHE A 1 105 ? 9.934 -10.718 -15.547 1.00 90.19 105 PHE A CA 1
ATOM 848 C C . PHE A 1 105 ? 8.568 -10.989 -14.911 1.00 90.19 105 PHE A C 1
ATOM 850 O O . PHE A 1 105 ? 8.487 -11.637 -13.867 1.00 90.19 105 PHE A O 1
ATOM 857 N N . TYR A 1 106 ? 7.486 -10.558 -15.565 1.00 86.94 106 TYR A N 1
ATOM 858 C CA . TYR A 1 106 ? 6.132 -10.805 -15.080 1.00 86.94 106 TYR A CA 1
ATOM 859 C C . TYR A 1 106 ? 5.783 -12.300 -15.087 1.00 86.94 106 TYR A C 1
ATOM 861 O O . TYR A 1 106 ? 5.187 -12.798 -14.134 1.00 86.94 106 TYR A O 1
ATOM 869 N N . ALA A 1 107 ? 6.213 -13.046 -16.109 1.00 88.88 107 ALA A N 1
ATOM 870 C CA . ALA A 1 107 ? 6.054 -14.499 -16.136 1.00 88.88 107 ALA A CA 1
ATOM 871 C C . ALA A 1 107 ? 6.788 -15.176 -14.963 1.00 88.88 107 ALA A C 1
ATOM 873 O O . ALA A 1 107 ? 6.203 -16.023 -14.289 1.00 88.88 107 ALA A O 1
ATOM 874 N N . ILE A 1 108 ? 8.029 -14.765 -14.670 1.00 91.06 108 ILE A N 1
ATOM 875 C CA . ILE A 1 108 ? 8.795 -15.264 -13.515 1.00 91.06 108 ILE A CA 1
ATOM 876 C C . ILE A 1 108 ? 8.075 -14.937 -12.203 1.00 91.06 108 ILE A C 1
ATOM 878 O O . ILE A 1 108 ? 7.969 -15.808 -11.342 1.00 91.06 108 ILE A O 1
ATOM 882 N N . LEU A 1 109 ? 7.548 -13.718 -12.056 1.00 87.50 109 LEU A N 1
ATOM 883 C CA . LEU A 1 109 ? 6.774 -13.309 -10.883 1.00 87.50 109 LEU A CA 1
ATOM 884 C C . LEU A 1 109 ? 5.545 -14.198 -10.665 1.00 87.50 109 LEU A C 1
ATOM 886 O O . LEU A 1 109 ? 5.350 -14.717 -9.568 1.00 87.50 109 LEU A O 1
ATOM 890 N N . VAL A 1 110 ? 4.729 -14.391 -11.705 1.00 86.56 110 VAL A N 1
ATOM 891 C CA . VAL A 1 110 ? 3.499 -15.193 -11.627 1.00 86.56 110 VAL A CA 1
ATOM 892 C C . VAL A 1 110 ? 3.825 -16.651 -11.314 1.00 86.56 110 VAL A C 1
ATOM 894 O O . VAL A 1 110 ? 3.225 -17.234 -10.412 1.00 86.56 110 VAL A O 1
ATOM 897 N N . VAL A 1 111 ? 4.801 -17.240 -12.010 1.00 90.25 111 VAL A N 1
ATOM 898 C CA . VAL A 1 111 ? 5.222 -18.626 -11.763 1.00 90.25 111 VAL A CA 1
ATOM 899 C C . VAL A 1 111 ? 5.810 -18.774 -10.358 1.00 90.25 111 VAL A C 1
ATOM 901 O O . VAL A 1 111 ? 5.451 -19.711 -9.648 1.00 90.25 111 VAL A O 1
ATOM 904 N N . GLY A 1 112 ? 6.654 -17.837 -9.919 1.00 87.69 112 GLY A N 1
ATOM 905 C CA . GLY A 1 112 ? 7.223 -17.820 -8.572 1.00 87.69 112 GLY A CA 1
ATOM 906 C C . GLY A 1 112 ? 6.146 -17.747 -7.491 1.00 87.69 112 GLY A C 1
ATOM 907 O O . GLY A 1 112 ? 6.147 -18.566 -6.574 1.00 87.69 112 GLY A O 1
ATOM 908 N N . ALA A 1 113 ? 5.178 -16.840 -7.638 1.00 84.94 113 ALA A N 1
ATOM 909 C CA . ALA A 1 113 ? 4.042 -16.715 -6.729 1.00 84.94 113 ALA A CA 1
ATOM 910 C C . ALA A 1 113 ? 3.181 -17.988 -6.688 1.00 84.94 113 ALA A C 1
ATOM 912 O O . ALA A 1 113 ? 2.795 -18.437 -5.608 1.00 84.94 113 ALA A O 1
ATOM 913 N N . LEU A 1 114 ? 2.905 -18.607 -7.841 1.00 87.56 114 LEU A N 1
ATOM 914 C CA . LEU A 1 114 ? 2.171 -19.874 -7.915 1.00 87.56 114 LEU A CA 1
ATOM 915 C C . LEU A 1 114 ? 2.926 -21.017 -7.228 1.00 87.56 114 LEU A C 1
ATOM 917 O O . LEU A 1 114 ? 2.310 -21.807 -6.517 1.00 87.56 114 LEU A O 1
ATOM 921 N N . LEU A 1 115 ? 4.247 -21.102 -7.394 1.00 89.25 115 LEU A N 1
ATOM 922 C CA . LEU A 1 115 ? 5.068 -22.100 -6.704 1.00 89.25 115 LEU A CA 1
ATOM 923 C C . LEU A 1 115 ? 5.071 -21.865 -5.190 1.00 89.25 115 LEU A C 1
ATOM 925 O O . LEU A 1 115 ? 4.809 -22.792 -4.427 1.00 89.25 115 LEU A O 1
ATOM 929 N N . LEU A 1 116 ? 5.290 -20.624 -4.751 1.00 87.62 116 LEU A N 1
ATOM 930 C CA . LEU A 1 116 ? 5.287 -20.253 -3.334 1.00 87.62 116 LEU A CA 1
ATOM 931 C C . LEU A 1 116 ? 3.945 -20.571 -2.659 1.00 87.62 116 LEU A C 1
ATOM 933 O O . LEU A 1 116 ? 3.919 -21.179 -1.589 1.00 87.62 116 LEU A O 1
ATOM 937 N N . THR A 1 117 ? 2.835 -20.221 -3.306 1.00 87.50 117 THR A N 1
ATOM 938 C CA . THR A 1 117 ? 1.487 -20.448 -2.762 1.00 87.50 117 THR A CA 1
ATOM 939 C C . THR A 1 117 ? 1.055 -21.911 -2.834 1.00 87.50 117 THR A C 1
ATOM 941 O O . THR A 1 117 ? 0.459 -22.413 -1.885 1.00 87.50 117 THR A O 1
ATOM 944 N N . ARG A 1 118 ? 1.351 -22.628 -3.926 1.00 88.12 118 ARG A N 1
ATOM 945 C CA . ARG A 1 118 ? 0.831 -23.988 -4.151 1.00 88.12 118 ARG A CA 1
ATOM 946 C C . ARG A 1 118 ? 1.741 -25.098 -3.636 1.00 88.12 118 ARG A C 1
ATOM 948 O O . ARG A 1 118 ? 1.238 -26.137 -3.225 1.00 88.12 118 ARG A O 1
ATOM 955 N N . VAL A 1 119 ? 3.058 -24.909 -3.681 1.00 88.50 119 VAL A N 1
ATOM 956 C CA . VAL A 1 119 ? 4.031 -25.925 -3.243 1.00 88.50 119 VAL A CA 1
ATOM 957 C C . VAL A 1 119 ? 4.369 -25.724 -1.772 1.00 88.50 119 VAL A C 1
ATOM 959 O O . VAL A 1 119 ? 4.281 -26.657 -0.977 1.00 88.50 119 VAL A O 1
ATOM 962 N N . TRP A 1 120 ? 4.706 -24.494 -1.389 1.00 84.94 120 TRP A N 1
ATOM 963 C CA . TRP A 1 120 ? 5.129 -24.180 -0.023 1.00 84.94 120 TRP A CA 1
ATOM 964 C C . TRP A 1 120 ? 4.006 -23.664 0.877 1.00 84.94 120 TRP A C 1
ATOM 966 O O . TRP A 1 120 ? 4.250 -23.416 2.051 1.00 84.94 120 TRP A O 1
ATOM 976 N N . HIS A 1 121 ? 2.776 -23.576 0.360 1.00 87.19 121 HIS A N 1
ATOM 977 C CA . HIS A 1 121 ? 1.581 -23.202 1.123 1.00 87.19 121 HIS A CA 1
ATOM 978 C C . HIS A 1 121 ? 1.691 -21.831 1.810 1.00 87.19 121 HIS A C 1
ATOM 980 O O . HIS A 1 121 ? 0.982 -21.570 2.784 1.00 87.19 121 HIS A O 1
ATOM 986 N N . PHE A 1 122 ? 2.549 -20.944 1.291 1.00 83.88 122 PHE A N 1
ATOM 987 C CA . PHE A 1 122 ? 2.614 -19.569 1.769 1.00 83.88 122 PHE A CA 1
ATOM 988 C C . PHE A 1 122 ? 1.290 -18.871 1.497 1.00 83.88 122 PHE A C 1
ATOM 990 O O . PHE A 1 122 ? 0.747 -18.925 0.386 1.00 83.88 122 PHE A O 1
ATOM 997 N N . ARG A 1 123 ? 0.779 -18.171 2.506 1.00 83.12 123 ARG A N 1
ATOM 998 C CA . ARG A 1 123 ? -0.395 -17.315 2.328 1.00 83.12 123 ARG A CA 1
ATOM 999 C C . ARG A 1 123 ? 0.010 -16.050 1.579 1.00 83.12 123 ARG A C 1
ATOM 1001 O O . ARG A 1 123 ? 1.143 -15.591 1.684 1.00 83.12 123 ARG A O 1
ATOM 1008 N N . HIS A 1 124 ? -0.925 -15.452 0.844 1.00 80.12 124 HIS A N 1
ATOM 1009 C CA . HIS A 1 124 ? -0.632 -14.278 0.015 1.00 80.12 124 HIS A CA 1
ATOM 1010 C C . HIS A 1 124 ? 0.021 -13.132 0.803 1.00 80.12 124 HIS A C 1
ATOM 1012 O O . HIS A 1 124 ? 1.000 -12.557 0.333 1.00 80.12 124 HIS A O 1
ATOM 1018 N N . TYR A 1 125 ? -0.438 -12.873 2.031 1.00 81.81 125 TYR A N 1
ATOM 1019 C CA . TYR A 1 125 ? 0.141 -11.841 2.890 1.00 81.81 125 TYR A CA 1
ATOM 1020 C C . TYR A 1 125 ? 1.550 -12.163 3.420 1.00 81.81 125 TYR A C 1
ATOM 1022 O O . TYR A 1 125 ? 2.268 -11.258 3.829 1.00 81.81 125 TYR A O 1
ATOM 1030 N N . GLU A 1 126 ? 1.981 -13.427 3.418 1.00 83.69 126 GLU A N 1
ATOM 1031 C CA . GLU A 1 126 ? 3.341 -13.821 3.829 1.00 83.69 126 GLU A CA 1
ATOM 1032 C C . GLU A 1 126 ? 4.366 -13.538 2.725 1.00 83.69 126 GLU A C 1
ATOM 1034 O O . GLU A 1 126 ? 5.557 -13.407 2.992 1.00 83.69 126 GLU A O 1
ATOM 1039 N N . LEU A 1 127 ? 3.895 -13.381 1.486 1.00 84.62 127 LEU A N 1
ATOM 1040 C CA . LEU A 1 127 ? 4.714 -13.040 0.323 1.00 84.62 127 LEU A CA 1
ATOM 1041 C C . LEU A 1 127 ? 4.898 -11.530 0.143 1.00 84.62 127 LEU A C 1
ATOM 1043 O O . LEU A 1 127 ? 5.526 -11.098 -0.819 1.00 84.62 127 LEU A O 1
ATOM 1047 N N . GLN A 1 128 ? 4.373 -10.724 1.063 1.00 84.62 128 GLN A N 1
ATOM 1048 C CA . GLN A 1 128 ? 4.427 -9.266 1.020 1.00 84.62 128 GLN A CA 1
ATOM 1049 C C . GLN A 1 128 ? 5.852 -8.726 0.814 1.00 84.62 128 GLN A C 1
ATOM 1051 O O . GLN A 1 128 ? 6.079 -7.919 -0.089 1.00 84.62 128 GLN A O 1
ATOM 1056 N N . ASP A 1 129 ? 6.818 -9.205 1.603 1.00 81.81 129 ASP A N 1
ATOM 1057 C CA . ASP A 1 129 ? 8.218 -8.775 1.496 1.00 81.81 129 ASP A CA 1
ATOM 1058 C C . ASP A 1 129 ? 8.875 -9.281 0.201 1.00 81.81 129 ASP A C 1
ATOM 1060 O O . ASP A 1 129 ? 9.708 -8.592 -0.391 1.00 81.81 129 ASP A O 1
ATOM 1064 N N . TRP A 1 130 ? 8.464 -10.460 -0.281 1.00 84.56 130 TRP A N 1
ATOM 1065 C CA . TRP A 1 130 ? 8.948 -11.026 -1.540 1.00 84.56 130 TRP A CA 1
ATOM 1066 C C . TRP A 1 130 ? 8.484 -10.206 -2.747 1.00 84.56 130 TRP A C 1
ATOM 1068 O O . TRP A 1 130 ? 9.306 -9.882 -3.604 1.00 84.56 130 TRP A O 1
ATOM 1078 N N . TYR A 1 131 ? 7.205 -9.814 -2.795 1.00 84.19 131 TYR A N 1
ATOM 1079 C CA . TYR A 1 131 ? 6.683 -8.944 -3.852 1.00 84.19 131 TYR A CA 1
ATOM 1080 C C . TYR A 1 131 ? 7.399 -7.596 -3.860 1.00 84.19 131 TYR A C 1
ATOM 1082 O O . TYR A 1 131 ? 7.861 -7.168 -4.913 1.00 84.19 131 TYR A O 1
ATOM 1090 N N . LEU A 1 132 ? 7.584 -6.974 -2.689 1.00 82.75 132 LEU A N 1
ATOM 1091 C CA . LEU A 1 132 ? 8.298 -5.701 -2.587 1.00 82.75 132 LEU A CA 1
ATOM 1092 C C . LEU A 1 132 ? 9.745 -5.818 -3.095 1.00 82.75 132 LEU A C 1
ATOM 1094 O O . LEU A 1 132 ? 10.220 -4.966 -3.852 1.00 82.75 132 LEU A O 1
ATOM 1098 N N . PHE A 1 133 ? 10.442 -6.887 -2.707 1.00 84.44 133 PHE A N 1
ATOM 1099 C CA . PHE A 1 133 ? 11.800 -7.159 -3.168 1.00 84.44 133 PHE A CA 1
ATOM 1100 C C . PHE A 1 133 ? 11.857 -7.400 -4.683 1.00 84.44 133 PHE A C 1
ATOM 1102 O O . PHE A 1 133 ? 12.717 -6.843 -5.370 1.00 84.44 133 PHE A O 1
A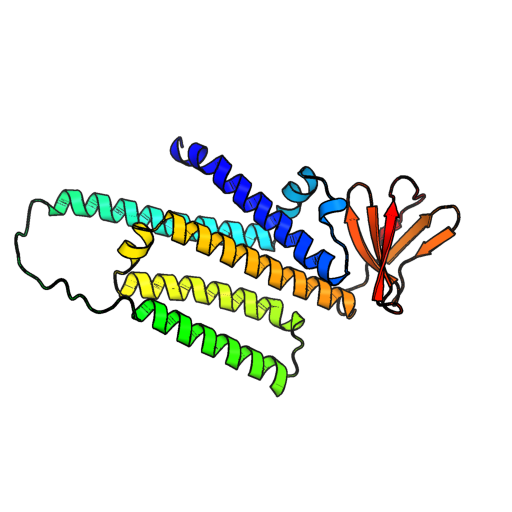TOM 1109 N N . ALA A 1 134 ? 10.924 -8.178 -5.227 1.00 85.25 134 ALA A N 1
ATOM 1110 C CA . ALA A 1 134 ? 10.850 -8.436 -6.657 1.00 85.25 134 ALA A CA 1
ATOM 1111 C C . ALA A 1 134 ? 10.543 -7.154 -7.449 1.00 85.25 134 ALA A C 1
ATOM 1113 O O . ALA A 1 134 ? 11.215 -6.881 -8.440 1.00 85.25 134 ALA A O 1
ATOM 1114 N N . SER A 1 135 ? 9.626 -6.308 -6.982 1.00 84.38 135 SER A N 1
ATOM 1115 C CA . SER A 1 135 ? 9.334 -5.002 -7.587 1.00 84.38 135 SER A CA 1
ATOM 1116 C C . SER A 1 135 ? 10.548 -4.068 -7.596 1.00 84.38 135 SER A C 1
ATOM 1118 O O . SER A 1 135 ? 10.764 -3.323 -8.554 1.00 84.38 135 SER A O 1
ATOM 1120 N N . PHE A 1 136 ? 11.406 -4.139 -6.577 1.00 83.75 136 PHE A N 1
ATOM 1121 C CA . PHE A 1 136 ? 12.680 -3.419 -6.579 1.00 83.75 136 PHE A CA 1
ATOM 1122 C C . PHE A 1 136 ? 13.662 -3.973 -7.626 1.00 83.75 136 PHE A C 1
ATOM 1124 O O . PHE A 1 136 ? 14.247 -3.204 -8.397 1.00 83.75 136 PHE A O 1
ATOM 1131 N N . LEU A 1 137 ? 13.808 -5.301 -7.711 1.00 85.56 137 LEU A N 1
ATOM 1132 C CA . LEU A 1 137 ? 14.639 -5.945 -8.736 1.00 85.56 137 LEU A CA 1
ATOM 1133 C C . LEU A 1 137 ? 14.142 -5.658 -10.157 1.00 85.56 137 LEU A C 1
ATOM 1135 O O . LEU A 1 137 ? 14.960 -5.457 -11.057 1.00 85.56 137 LEU A O 1
ATOM 1139 N N . PHE A 1 138 ? 12.825 -5.588 -10.350 1.00 87.44 138 PHE A N 1
ATOM 1140 C CA . PHE A 1 138 ? 12.206 -5.203 -11.613 1.00 87.44 138 PHE A CA 1
ATOM 1141 C C . PHE A 1 138 ? 12.695 -3.835 -12.078 1.00 87.44 138 PHE A C 1
ATOM 1143 O O . PHE A 1 138 ? 13.159 -3.706 -13.209 1.00 87.44 138 PHE A O 1
ATOM 1150 N N . LEU A 1 139 ? 12.638 -2.826 -11.202 1.00 84.81 139 LEU A N 1
ATOM 1151 C CA . LEU A 1 139 ? 13.057 -1.464 -11.533 1.00 84.81 139 LEU A CA 1
ATOM 1152 C C . LEU A 1 139 ? 14.547 -1.398 -11.887 1.00 84.81 139 LEU A C 1
ATOM 1154 O O . LEU A 1 139 ? 14.914 -0.759 -12.876 1.00 84.81 139 LEU A O 1
ATOM 1158 N N . ILE A 1 140 ? 15.405 -2.089 -11.129 1.00 84.31 140 ILE A N 1
ATOM 1159 C CA . ILE A 1 140 ? 16.844 -2.165 -11.429 1.00 84.31 140 ILE A CA 1
ATOM 1160 C C . ILE A 1 140 ? 17.083 -2.839 -12.783 1.00 84.31 140 ILE A C 1
ATOM 1162 O O . ILE A 1 140 ? 17.829 -2.312 -13.613 1.00 84.31 140 ILE A O 1
ATOM 1166 N N . GLY A 1 141 ? 16.457 -3.994 -13.017 1.00 83.12 141 GLY A N 1
ATOM 1167 C CA . GLY A 1 141 ? 16.612 -4.751 -14.257 1.00 83.12 141 GLY A CA 1
ATOM 1168 C C . GLY A 1 141 ? 16.100 -3.979 -15.470 1.00 83.12 141 GLY A C 1
ATOM 1169 O O . GLY A 1 141 ? 16.788 -3.915 -16.488 1.00 83.12 141 GLY A O 1
ATOM 1170 N N . LEU A 1 142 ? 14.958 -3.301 -15.334 1.00 84.38 142 LEU A N 1
ATOM 1171 C CA . LEU A 1 142 ? 14.392 -2.446 -16.371 1.00 84.38 142 LEU A CA 1
ATOM 1172 C C . LEU A 1 142 ? 15.379 -1.337 -16.750 1.00 84.38 142 LEU A C 1
ATOM 1174 O O . LEU A 1 142 ? 15.709 -1.186 -17.925 1.00 84.38 142 LEU A O 1
ATOM 1178 N N . LEU A 1 143 ? 15.922 -0.611 -15.768 1.00 82.56 143 LEU A N 1
ATOM 1179 C CA . LEU A 1 143 ? 16.934 0.421 -16.016 1.00 82.56 143 LEU A CA 1
ATOM 1180 C C . LEU A 1 143 ? 18.195 -0.128 -16.684 1.00 82.56 143 LEU A C 1
ATOM 1182 O O . LEU A 1 143 ? 18.758 0.524 -17.568 1.00 82.56 143 LEU A O 1
ATOM 1186 N N . PHE A 1 144 ? 18.650 -1.310 -16.270 1.00 82.50 144 PHE A N 1
ATOM 1187 C CA . PHE A 1 144 ? 19.810 -1.958 -16.871 1.00 82.50 144 PHE A CA 1
ATOM 1188 C C . PHE A 1 144 ? 19.567 -2.290 -18.347 1.00 82.50 144 PHE A C 1
ATOM 1190 O O . PHE A 1 144 ? 20.411 -1.966 -19.185 1.00 82.50 144 PHE A O 1
ATOM 1197 N N . VAL A 1 145 ? 18.409 -2.870 -18.678 1.00 82.12 145 VAL A N 1
ATOM 1198 C CA . VAL A 1 145 ? 18.011 -3.175 -20.062 1.00 82.12 145 VAL A CA 1
ATOM 1199 C C . VAL A 1 145 ? 17.940 -1.890 -20.883 1.00 82.12 145 VAL A C 1
ATOM 1201 O O . VAL A 1 145 ? 18.612 -1.779 -21.908 1.00 82.12 145 VAL A O 1
ATOM 1204 N N . LEU A 1 146 ? 17.239 -0.870 -20.391 1.00 81.44 146 LEU A N 1
ATOM 1205 C CA . LEU A 1 146 ? 17.117 0.418 -21.079 1.00 81.44 146 LEU A CA 1
ATOM 1206 C C . LEU A 1 146 ? 18.480 1.060 -21.359 1.00 81.44 146 LEU A C 1
ATOM 1208 O O . LEU A 1 146 ? 18.713 1.584 -22.450 1.00 81.44 146 LEU A O 1
ATOM 1212 N N . LYS A 1 147 ? 19.405 0.990 -20.395 1.00 79.38 147 LYS A N 1
ATOM 1213 C CA . LYS A 1 147 ? 20.775 1.482 -20.565 1.00 79.38 147 LYS A CA 1
ATOM 1214 C C . LYS A 1 147 ? 21.555 0.653 -21.581 1.00 79.38 147 LYS A C 1
ATOM 1216 O O . LYS A 1 147 ? 22.243 1.220 -22.426 1.00 79.38 147 LYS A O 1
ATOM 1221 N N . ARG A 1 148 ? 21.469 -0.678 -21.506 1.00 79.75 148 ARG A N 1
ATOM 1222 C CA . ARG A 1 148 ? 22.229 -1.601 -22.361 1.00 79.75 148 ARG A CA 1
ATOM 1223 C C . ARG A 1 148 ? 21.860 -1.466 -23.837 1.00 79.75 148 ARG A C 1
ATOM 1225 O O . ARG A 1 148 ? 22.754 -1.564 -24.675 1.00 79.75 148 ARG A O 1
ATOM 1232 N N . TYR A 1 149 ? 20.581 -1.236 -24.125 1.00 79.44 149 TYR A N 1
ATOM 1233 C CA . TYR A 1 149 ? 20.049 -1.098 -25.484 1.00 79.44 149 TYR A CA 1
ATOM 1234 C C . TYR A 1 149 ? 19.943 0.361 -25.956 1.00 79.44 149 TYR A C 1
ATOM 1236 O O . TYR A 1 149 ? 19.399 0.619 -27.024 1.00 79.44 149 TYR A O 1
ATOM 1244 N N . ASN A 1 150 ? 20.492 1.317 -25.194 1.00 75.00 150 ASN A N 1
ATOM 1245 C CA . ASN A 1 150 ? 20.449 2.752 -25.495 1.00 75.00 150 ASN A CA 1
ATOM 1246 C C . ASN A 1 150 ? 19.018 3.312 -25.686 1.00 75.00 150 ASN A C 1
ATOM 1248 O O . ASN A 1 150 ? 18.804 4.322 -26.353 1.00 75.00 150 ASN A O 1
ATOM 1252 N N . GLU A 1 151 ? 18.025 2.677 -25.061 1.00 73.75 151 GLU A N 1
ATOM 1253 C CA . GLU A 1 151 ? 16.615 3.086 -25.101 1.00 73.75 151 GLU A CA 1
ATOM 1254 C C . GLU A 1 151 ? 16.286 4.147 -24.039 1.00 73.75 151 GLU A C 1
ATOM 1256 O O . GLU A 1 151 ? 15.171 4.660 -23.975 1.00 73.75 151 GLU A O 1
ATOM 1261 N N . LEU A 1 152 ? 17.263 4.547 -23.220 1.00 73.06 152 LEU A N 1
ATOM 1262 C CA . LEU A 1 152 ? 17.095 5.638 -22.254 1.00 73.06 152 LEU A CA 1
ATOM 1263 C C . LEU A 1 152 ? 16.630 6.940 -22.917 1.00 73.06 152 LEU A C 1
ATOM 1265 O O . LEU A 1 152 ? 15.837 7.671 -22.324 1.00 73.06 152 LEU A O 1
ATOM 1269 N N . GLY A 1 153 ? 17.068 7.211 -24.153 1.00 69.81 153 GLY A N 1
ATOM 1270 C CA . GLY A 1 153 ? 16.615 8.369 -24.926 1.00 69.81 153 GLY A CA 1
ATOM 1271 C C . GLY A 1 153 ? 15.099 8.385 -25.143 1.00 69.81 153 GLY A C 1
ATOM 1272 O O . GLY A 1 153 ? 14.479 9.439 -25.039 1.00 69.81 153 GLY A O 1
ATOM 1273 N N . PHE A 1 154 ? 14.478 7.217 -25.343 1.00 69.88 154 PHE A N 1
ATOM 1274 C CA . PHE A 1 154 ? 13.025 7.093 -25.480 1.00 69.88 154 PHE A CA 1
ATOM 1275 C C . PHE A 1 154 ? 12.306 7.519 -24.193 1.00 69.88 154 PHE A C 1
ATOM 1277 O O . PHE A 1 154 ? 11.404 8.353 -24.231 1.00 69.88 154 PHE A O 1
ATOM 1284 N N . ILE A 1 155 ? 12.758 7.038 -23.033 1.00 71.75 155 ILE A N 1
ATOM 1285 C CA . ILE A 1 155 ? 12.179 7.419 -21.732 1.00 71.75 155 ILE A CA 1
ATOM 1286 C C . ILE A 1 155 ? 12.391 8.899 -21.430 1.00 71.75 155 ILE A C 1
ATOM 1288 O O . ILE A 1 155 ? 11.494 9.558 -20.909 1.00 71.75 155 ILE A O 1
ATOM 1292 N N . LEU A 1 156 ? 13.559 9.439 -21.773 1.00 70.31 156 LEU A N 1
ATOM 1293 C CA . LEU A 1 156 ? 13.862 10.855 -21.584 1.00 70.31 156 LEU A CA 1
ATOM 1294 C C . LEU A 1 156 ? 12.979 11.755 -22.463 1.00 70.31 156 LEU A C 1
ATOM 1296 O O . LEU A 1 156 ? 12.566 12.823 -22.000 1.00 70.31 156 LEU A O 1
ATOM 1300 N N . ASN A 1 157 ? 12.645 11.312 -23.679 1.00 72.19 157 ASN A N 1
ATOM 1301 C CA . ASN A 1 157 ? 11.736 12.020 -24.586 1.00 72.19 157 ASN A CA 1
ATOM 1302 C C . ASN A 1 157 ? 10.289 12.019 -24.069 1.00 72.19 157 ASN A C 1
ATOM 1304 O O . ASN A 1 157 ? 9.590 13.019 -24.209 1.00 72.19 157 ASN A O 1
ATOM 1308 N N . TYR A 1 158 ? 9.868 10.949 -23.389 1.00 75.94 158 TYR A N 1
ATOM 1309 C CA . TYR A 1 158 ? 8.551 10.832 -22.749 1.00 75.94 158 TYR A CA 1
ATOM 1310 C C . TYR A 1 158 ? 8.628 10.949 -21.220 1.00 75.94 158 TYR A C 1
ATOM 1312 O O . TYR A 1 158 ? 7.895 10.280 -20.492 1.00 75.94 158 TYR A O 1
ATOM 1320 N N . SER A 1 159 ? 9.512 11.818 -20.720 1.00 70.75 159 SER A N 1
ATOM 1321 C CA . SER A 1 159 ? 9.850 11.892 -19.288 1.00 70.75 159 SER A CA 1
ATOM 1322 C C . SER A 1 159 ? 8.647 12.135 -18.367 1.00 70.75 159 SER A C 1
ATOM 1324 O O . SER A 1 159 ? 8.598 11.575 -17.273 1.00 70.75 159 SER A O 1
ATOM 1326 N N . PHE A 1 160 ? 7.644 12.898 -18.813 1.00 72.94 160 PHE A N 1
ATOM 1327 C CA . PHE A 1 160 ? 6.391 13.081 -18.074 1.00 72.94 160 PHE A CA 1
ATOM 1328 C C . PHE A 1 160 ? 5.592 11.775 -17.935 1.00 72.94 160 PHE A C 1
ATOM 1330 O O . PHE A 1 160 ? 5.187 11.418 -16.832 1.00 72.94 160 PHE A O 1
ATOM 1337 N N . VAL A 1 161 ? 5.409 11.034 -19.034 1.00 75.44 161 VAL A N 1
ATOM 1338 C CA . VAL A 1 161 ? 4.672 9.757 -19.043 1.00 75.44 161 VAL A CA 1
ATOM 1339 C C . 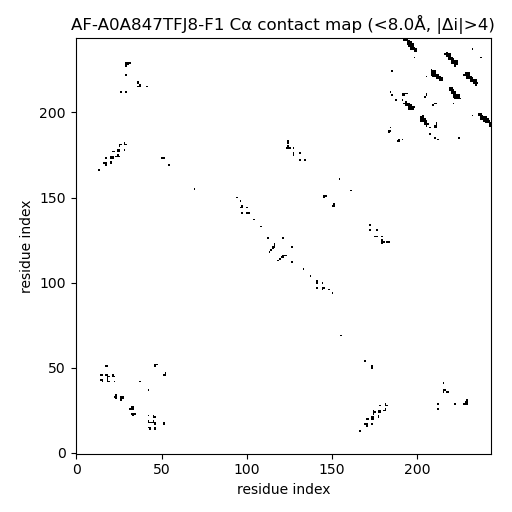VAL A 1 161 ? 5.404 8.714 -18.204 1.00 75.44 161 VAL A C 1
ATOM 1341 O O . VAL A 1 161 ? 4.779 8.018 -17.409 1.00 75.44 161 VAL A O 1
ATOM 1344 N N . ALA A 1 162 ? 6.732 8.645 -18.325 1.00 73.94 162 ALA A N 1
ATOM 1345 C CA . ALA A 1 162 ? 7.558 7.750 -17.521 1.00 73.94 162 ALA A CA 1
ATOM 1346 C C . ALA A 1 162 ? 7.469 8.071 -16.019 1.00 73.94 162 ALA A C 1
ATOM 1348 O O . ALA A 1 162 ? 7.358 7.160 -15.202 1.00 73.94 162 ALA A O 1
ATOM 1349 N N . SER A 1 163 ? 7.467 9.358 -15.658 1.00 76.06 163 SER A N 1
ATOM 1350 C CA . SER A 1 163 ? 7.277 9.806 -14.275 1.00 76.06 163 SER A CA 1
ATOM 1351 C C . SER A 1 163 ? 5.900 9.407 -13.736 1.00 76.06 163 SER A C 1
ATOM 1353 O O . SER A 1 163 ? 5.808 8.799 -12.672 1.00 76.06 163 SER A O 1
ATOM 1355 N N . LEU A 1 164 ? 4.830 9.662 -14.497 1.00 80.94 164 LEU A N 1
ATOM 1356 C CA . LEU A 1 164 ? 3.470 9.284 -14.108 1.00 80.94 164 LEU A CA 1
ATOM 1357 C C . LEU A 1 164 ? 3.326 7.764 -13.937 1.00 80.94 164 LEU A C 1
ATOM 1359 O O . LEU A 1 164 ? 2.764 7.310 -12.942 1.00 80.94 164 LEU A O 1
ATOM 1363 N N . ALA A 1 165 ? 3.875 6.980 -14.867 1.00 81.62 165 ALA A N 1
ATOM 1364 C CA . ALA A 1 165 ? 3.878 5.522 -14.781 1.00 81.62 165 ALA A CA 1
ATOM 1365 C C . ALA A 1 165 ? 4.616 5.027 -13.528 1.00 81.62 165 ALA A C 1
ATOM 1367 O O . ALA A 1 165 ? 4.135 4.119 -12.853 1.00 81.62 165 ALA A O 1
ATOM 1368 N N . LEU A 1 166 ? 5.745 5.652 -13.177 1.00 82.62 166 LEU A N 1
ATOM 1369 C CA . LEU A 1 166 ? 6.499 5.320 -11.970 1.00 82.62 166 LEU A CA 1
ATOM 1370 C C . LEU A 1 166 ? 5.719 5.662 -10.692 1.00 82.62 166 LEU A C 1
ATOM 1372 O O . LEU A 1 166 ? 5.716 4.869 -9.754 1.00 82.62 166 LEU A O 1
ATOM 1376 N N . VAL A 1 167 ? 5.028 6.804 -10.658 1.00 84.62 167 VAL A N 1
ATOM 1377 C CA . VAL A 1 167 ? 4.166 7.186 -9.526 1.00 84.62 167 VAL A CA 1
ATOM 1378 C C . VAL A 1 167 ? 3.025 6.183 -9.354 1.00 84.62 167 VAL A C 1
ATOM 1380 O O . VAL A 1 167 ? 2.807 5.700 -8.246 1.00 84.62 167 VAL A O 1
ATOM 1383 N N . ILE A 1 168 ? 2.337 5.810 -10.435 1.00 86.94 168 ILE A N 1
ATOM 1384 C CA . ILE A 1 168 ? 1.265 4.802 -10.387 1.00 86.94 168 ILE A CA 1
ATOM 1385 C C . ILE A 1 168 ? 1.817 3.453 -9.913 1.00 86.94 168 ILE A C 1
ATOM 1387 O O . ILE A 1 168 ? 1.231 2.833 -9.029 1.00 86.94 168 ILE A O 1
ATOM 1391 N N . PHE A 1 169 ? 2.965 3.025 -10.448 1.00 87.06 169 PHE A N 1
ATOM 1392 C CA . PHE A 1 169 ? 3.624 1.783 -10.044 1.00 87.06 169 PHE A CA 1
ATOM 1393 C C . PHE A 1 169 ? 3.933 1.769 -8.541 1.00 87.06 169 PHE A C 1
ATOM 1395 O O . PHE A 1 169 ? 3.529 0.851 -7.835 1.00 87.06 169 PHE A O 1
ATOM 1402 N N . ILE A 1 170 ? 4.576 2.819 -8.021 1.00 84.69 170 ILE A N 1
ATOM 1403 C CA . ILE A 1 170 ? 4.894 2.925 -6.589 1.00 84.69 170 ILE A CA 1
ATOM 1404 C C . ILE A 1 170 ? 3.620 2.946 -5.735 1.00 84.69 170 ILE A C 1
ATOM 1406 O O . ILE A 1 170 ? 3.565 2.277 -4.703 1.00 84.69 170 ILE A O 1
ATOM 1410 N N . GLY A 1 171 ? 2.592 3.691 -6.154 1.00 87.25 171 GLY A N 1
ATOM 1411 C CA . GLY A 1 171 ? 1.304 3.736 -5.459 1.00 87.25 171 GLY A CA 1
ATOM 1412 C C . GLY A 1 171 ? 0.642 2.362 -5.374 1.00 87.25 171 GLY A C 1
ATOM 1413 O O . GLY A 1 171 ? 0.144 1.988 -4.310 1.00 87.25 171 GLY A O 1
ATOM 1414 N N . GLN A 1 172 ? 0.707 1.583 -6.457 1.00 88.50 172 GLN A N 1
ATOM 1415 C CA . GLN A 1 172 ? 0.197 0.214 -6.498 1.00 88.50 172 GLN A CA 1
ATOM 1416 C C . GLN A 1 172 ? 0.966 -0.712 -5.549 1.00 88.50 172 GLN A C 1
ATOM 1418 O O . GLN A 1 172 ? 0.342 -1.480 -4.819 1.00 88.50 172 GLN A O 1
ATOM 1423 N N . GLU A 1 173 ? 2.296 -0.613 -5.499 1.00 87.12 173 GLU A N 1
ATOM 1424 C CA . GLU A 1 173 ? 3.116 -1.419 -4.585 1.00 87.12 173 GLU A CA 1
ATOM 1425 C C . GLU A 1 173 ? 2.835 -1.090 -3.114 1.00 87.12 173 GLU A C 1
ATOM 1427 O O . GLU A 1 173 ? 2.690 -1.995 -2.289 1.00 87.12 173 GLU A O 1
ATOM 1432 N N . ILE A 1 174 ? 2.668 0.196 -2.783 1.00 87.75 174 ILE A N 1
ATOM 1433 C CA . ILE A 1 174 ? 2.212 0.623 -1.451 1.00 87.75 174 ILE A CA 1
ATOM 1434 C C . ILE A 1 174 ? 0.831 0.026 -1.158 1.00 87.75 174 ILE A C 1
ATOM 1436 O O . ILE A 1 174 ? 0.616 -0.518 -0.075 1.00 87.75 174 ILE A O 1
ATOM 1440 N N . GLY A 1 175 ? -0.095 0.102 -2.116 1.00 89.31 175 GLY A N 1
ATOM 1441 C CA . GLY A 1 175 ? -1.444 -0.432 -1.969 1.00 89.31 175 GLY A CA 1
ATOM 1442 C C . GLY A 1 175 ? -1.464 -1.933 -1.696 1.00 89.31 175 GLY A C 1
ATOM 1443 O O . GLY A 1 175 ? -2.033 -2.368 -0.696 1.00 89.31 175 GLY A O 1
ATOM 1444 N N . ASN A 1 176 ? -0.768 -2.712 -2.524 1.00 88.56 176 ASN A N 1
ATOM 1445 C CA . ASN A 1 176 ? -0.621 -4.158 -2.361 1.00 88.56 176 ASN A CA 1
ATOM 1446 C C . ASN A 1 176 ? -0.008 -4.504 -0.995 1.00 88.56 176 ASN A C 1
ATOM 1448 O O . ASN A 1 176 ? -0.542 -5.340 -0.266 1.00 88.56 176 ASN A O 1
ATOM 1452 N N . TYR A 1 177 ? 1.068 -3.814 -0.603 1.00 88.69 177 TYR A N 1
ATOM 1453 C CA . TYR A 1 177 ? 1.709 -4.014 0.696 1.00 88.69 177 TYR A CA 1
ATOM 1454 C C . TYR A 1 177 ? 0.728 -3.767 1.854 1.00 88.69 177 TYR A C 1
ATOM 1456 O O . TYR A 1 177 ? 0.646 -4.547 2.802 1.00 88.69 177 TYR A O 1
ATOM 1464 N N . ARG A 1 178 ? -0.051 -2.686 1.796 1.00 90.06 178 ARG A N 1
ATOM 1465 C CA . ARG A 1 178 ? -0.998 -2.332 2.863 1.00 90.06 178 ARG A CA 1
ATOM 1466 C C . ARG A 1 178 ? -2.214 -3.241 2.914 1.00 90.06 178 ARG A C 1
ATOM 1468 O O . ARG A 1 178 ? -2.668 -3.552 4.014 1.00 90.06 178 ARG A O 1
ATOM 1475 N N . ARG A 1 179 ? -2.663 -3.730 1.764 1.00 91.06 179 ARG A N 1
ATOM 1476 C CA . ARG A 1 179 ? -3.681 -4.773 1.664 1.00 91.06 179 ARG A CA 1
ATOM 1477 C C . ARG A 1 179 ? -3.243 -6.050 2.386 1.00 91.06 179 ARG A C 1
ATOM 1479 O O . ARG A 1 179 ? -3.964 -6.553 3.241 1.00 91.06 179 ARG A O 1
ATOM 1486 N N . PHE A 1 180 ? -2.019 -6.512 2.130 1.00 89.44 180 PHE A N 1
ATOM 1487 C CA . PHE A 1 180 ? -1.465 -7.683 2.815 1.00 89.44 180 PHE A CA 1
ATOM 1488 C C . PHE A 1 180 ? -1.285 -7.466 4.325 1.00 89.44 180 PHE A C 1
ATOM 1490 O O . PHE A 1 180 ? -1.575 -8.370 5.109 1.00 89.44 180 PHE A O 1
ATOM 1497 N N . ASP A 1 181 ? -0.899 -6.265 4.771 1.00 88.25 181 ASP A N 1
ATOM 1498 C CA . ASP A 1 181 ? -0.840 -5.951 6.211 1.00 88.25 181 ASP A CA 1
ATOM 1499 C C . ASP A 1 181 ? -2.234 -5.982 6.877 1.00 88.25 181 ASP A C 1
ATOM 1501 O O . ASP A 1 181 ? -2.380 -6.427 8.023 1.00 88.25 181 ASP A O 1
ATOM 1505 N N . ALA A 1 182 ? -3.276 -5.546 6.160 1.00 90.50 182 ALA A N 1
ATOM 1506 C CA . ALA A 1 182 ? -4.660 -5.634 6.623 1.00 90.50 182 ALA A CA 1
ATOM 1507 C C . ALA A 1 182 ? -5.123 -7.093 6.730 1.00 90.50 182 ALA A C 1
ATOM 1509 O O . ALA A 1 182 ? -5.626 -7.496 7.782 1.00 90.50 182 ALA A O 1
ATOM 1510 N N . GLU A 1 183 ? -4.873 -7.913 5.705 1.00 89.06 183 GLU A N 1
ATOM 1511 C CA . GLU A 1 183 ? -5.154 -9.355 5.735 1.00 89.06 183 GLU A CA 1
ATOM 1512 C C . GLU A 1 183 ? -4.444 -10.039 6.909 1.00 89.06 183 GLU A C 1
ATOM 1514 O O . GLU A 1 183 ? -5.068 -10.759 7.692 1.00 89.06 183 GLU A O 1
ATOM 1519 N N . ARG A 1 184 ? -3.154 -9.751 7.109 1.00 87.19 184 ARG A N 1
ATOM 1520 C CA . ARG A 1 184 ? -2.364 -10.295 8.221 1.00 87.19 184 ARG A CA 1
ATOM 1521 C C . ARG A 1 184 ? -2.971 -9.962 9.589 1.00 87.19 184 ARG A C 1
ATOM 1523 O O . ARG A 1 184 ? -2.921 -10.787 10.509 1.00 87.19 184 ARG A O 1
ATOM 1530 N N . THR A 1 185 ? -3.539 -8.764 9.723 1.00 87.25 185 THR A N 1
ATOM 1531 C CA . THR A 1 185 ? -4.243 -8.309 10.932 1.00 87.25 185 THR A CA 1
ATOM 1532 C C . THR A 1 185 ? -5.586 -9.027 11.088 1.00 87.25 185 THR A C 1
ATOM 1534 O O . THR A 1 185 ? -5.891 -9.547 12.163 1.00 87.25 185 THR A O 1
ATOM 1537 N N . LYS A 1 186 ? -6.353 -9.148 10.001 1.00 85.81 186 LYS A N 1
ATOM 1538 C CA . LYS A 1 186 ? -7.653 -9.832 9.948 1.00 85.81 186 LYS A CA 1
ATOM 1539 C C . LYS A 1 186 ? -7.551 -11.314 10.322 1.00 85.81 186 LYS A C 1
ATOM 1541 O O . LYS A 1 186 ? -8.370 -11.810 11.094 1.00 85.81 186 LYS A O 1
ATOM 1546 N N . PHE A 1 187 ? -6.505 -12.000 9.863 1.00 81.69 187 PHE A N 1
ATOM 1547 C CA . PHE A 1 187 ? -6.268 -13.422 10.137 1.00 81.69 187 PHE A CA 1
ATOM 1548 C C . PHE A 1 187 ? -5.493 -13.702 11.439 1.00 81.69 187 PHE A C 1
ATOM 1550 O O . PHE A 1 187 ? -5.191 -14.857 11.727 1.00 81.69 187 PHE A O 1
ATOM 1557 N N . GLY A 1 188 ? -5.207 -12.683 12.262 1.00 69.56 188 GLY A N 1
ATOM 1558 C CA . GLY A 1 188 ? -4.686 -12.863 13.628 1.00 69.56 188 GLY A CA 1
ATOM 1559 C C . GLY A 1 188 ? -3.199 -13.220 13.737 1.00 69.56 188 GLY A C 1
ATOM 1560 O O . GLY A 1 188 ? -2.730 -13.576 14.810 1.00 69.56 188 GLY A O 1
ATOM 1561 N N . THR A 1 189 ? -2.431 -13.099 12.656 1.00 67.12 189 THR A N 1
ATOM 1562 C CA . THR A 1 189 ? -0.974 -13.359 12.648 1.00 67.12 189 THR A CA 1
ATOM 1563 C C . THR A 1 189 ? -0.119 -12.216 13.215 1.00 67.12 189 THR A C 1
ATOM 1565 O O . THR A 1 189 ? 1.111 -12.293 13.222 1.00 67.12 189 THR A O 1
ATOM 1568 N N . ARG A 1 190 ? -0.746 -11.129 13.671 1.00 65.81 190 ARG A N 1
ATOM 1569 C CA . ARG A 1 190 ? -0.100 -9.985 14.326 1.00 65.81 190 ARG A CA 1
ATOM 1570 C C . ARG A 1 190 ? -0.651 -9.870 15.744 1.00 65.81 190 ARG A C 1
ATOM 1572 O O . ARG A 1 190 ? -1.843 -10.092 15.934 1.00 65.81 190 ARG A O 1
ATOM 1579 N N . SER A 1 191 ? 0.192 -9.514 16.720 1.00 60.75 191 SER A N 1
ATOM 1580 C CA . SER A 1 191 ? -0.265 -9.286 18.098 1.00 60.75 191 SER A CA 1
ATOM 1581 C C . SER A 1 191 ? -1.403 -8.266 18.087 1.00 60.75 191 SER A C 1
ATOM 1583 O O . SER A 1 191 ? -1.212 -7.128 17.640 1.00 60.75 191 SER A O 1
ATOM 1585 N N . ILE A 1 192 ? -2.585 -8.684 18.535 1.00 67.38 192 ILE A N 1
ATOM 1586 C CA . ILE A 1 192 ? -3.751 -7.811 18.632 1.00 67.38 192 ILE A CA 1
ATOM 1587 C C . ILE A 1 192 ? -3.396 -6.723 19.643 1.00 67.38 192 ILE A C 1
ATOM 1589 O O . ILE A 1 192 ? -3.044 -7.032 20.778 1.00 67.38 192 ILE A O 1
ATOM 1593 N N . LYS A 1 193 ? -3.449 -5.453 19.230 1.00 76.06 193 LYS A N 1
ATOM 1594 C CA . LYS A 1 193 ? -3.334 -4.348 20.185 1.00 76.06 193 LYS A CA 1
ATOM 1595 C C . LYS A 1 193 ? -4.525 -4.423 21.130 1.00 76.06 193 LYS A C 1
ATOM 1597 O O . LYS A 1 193 ? -5.678 -4.380 20.684 1.00 76.06 193 LYS A O 1
ATOM 1602 N N . GLU A 1 194 ? -4.251 -4.557 22.419 1.00 83.19 194 GLU A N 1
ATOM 1603 C CA . GLU A 1 194 ? -5.310 -4.594 23.412 1.00 83.19 194 GLU A CA 1
ATOM 1604 C C . GLU A 1 194 ? -5.789 -3.166 23.655 1.00 83.19 194 GLU A C 1
ATOM 1606 O O . GLU A 1 194 ? -5.027 -2.288 24.057 1.00 83.19 194 GLU A O 1
ATOM 1611 N N . MET A 1 195 ? -7.067 -2.919 23.397 1.00 87.50 195 MET A N 1
ATOM 1612 C CA . MET A 1 195 ? -7.693 -1.626 23.608 1.00 87.50 195 MET A CA 1
ATOM 1613 C C . MET A 1 195 ? -8.936 -1.815 24.469 1.00 87.50 195 MET A C 1
ATOM 1615 O O . MET A 1 195 ? -9.720 -2.741 24.257 1.00 87.50 195 MET A O 1
ATOM 1619 N N . SER A 1 196 ? -9.125 -0.933 25.447 1.00 90.12 196 SER A N 1
ATOM 1620 C CA . SER A 1 196 ? -10.348 -0.863 26.243 1.00 90.12 196 SER A CA 1
ATOM 1621 C C . SER A 1 196 ? -10.748 0.585 26.459 1.00 90.12 196 SER A C 1
ATOM 1623 O O . SER A 1 196 ? -9.897 1.421 26.754 1.00 90.12 196 SER A O 1
ATOM 1625 N N . PHE A 1 197 ? -12.037 0.874 26.322 1.00 92.62 197 PHE A N 1
ATOM 1626 C CA . PHE A 1 197 ? -12.591 2.199 26.558 1.00 92.62 197 PHE A CA 1
ATOM 1627 C C . PHE A 1 197 ? -14.054 2.127 26.997 1.00 92.62 197 PHE A C 1
ATOM 1629 O O . PHE A 1 197 ? -14.705 1.091 26.852 1.00 92.62 197 PHE A O 1
ATOM 1636 N N . LEU A 1 198 ? -14.569 3.219 27.556 1.00 92.00 198 LEU A N 1
ATOM 1637 C CA . LEU A 1 198 ? -15.987 3.397 27.859 1.00 92.00 198 LEU A CA 1
ATOM 1638 C C . LEU A 1 198 ? -16.641 4.208 26.740 1.00 92.00 198 LEU A C 1
ATOM 1640 O O . LEU A 1 198 ? -16.093 5.215 26.301 1.00 92.00 198 LEU A O 1
ATOM 1644 N N . TYR A 1 199 ? -17.808 3.770 26.282 1.00 90.75 199 TYR A N 1
ATOM 1645 C CA . TYR A 1 199 ? -18.613 4.463 25.282 1.00 90.75 199 TYR A CA 1
ATOM 1646 C C . TYR A 1 199 ? -20.080 4.389 25.692 1.00 90.75 199 TYR A C 1
ATOM 1648 O O . TYR A 1 199 ? -20.623 3.294 25.848 1.00 90.75 199 TYR A O 1
ATOM 1656 N N . ASN A 1 200 ? -20.715 5.544 25.910 1.00 88.12 200 ASN A N 1
ATOM 1657 C CA . ASN A 1 200 ? -22.091 5.639 26.418 1.00 88.12 200 ASN A CA 1
ATOM 1658 C C . ASN A 1 200 ? -22.340 4.760 27.666 1.00 88.12 200 ASN A C 1
ATOM 1660 O O . ASN A 1 200 ? -23.346 4.062 27.755 1.00 88.12 200 ASN A O 1
ATOM 1664 N N . GLY A 1 201 ? -21.388 4.735 28.606 1.00 85.50 201 GLY A N 1
ATOM 1665 C CA . GLY A 1 201 ? -21.470 3.931 29.835 1.00 85.50 201 GLY A CA 1
ATOM 1666 C C . GLY A 1 201 ? -21.165 2.434 29.671 1.00 85.50 201 GLY A C 1
ATOM 1667 O O . GLY A 1 201 ? -21.049 1.727 30.671 1.00 85.50 201 GLY A O 1
ATOM 1668 N N . HIS A 1 202 ? -20.967 1.941 28.445 1.00 89.88 202 HIS A N 1
ATOM 1669 C CA . HIS A 1 202 ? -20.603 0.551 28.178 1.00 89.88 202 HIS A CA 1
ATOM 1670 C C . HIS A 1 202 ? -19.105 0.406 27.924 1.00 89.88 202 HIS A C 1
ATOM 1672 O O . HIS A 1 202 ? -18.510 1.154 27.149 1.00 89.88 202 HIS A O 1
ATOM 1678 N N . ARG A 1 203 ? -18.476 -0.586 28.563 1.00 91.38 203 ARG A N 1
ATOM 1679 C CA . ARG A 1 203 ? -17.061 -0.889 28.333 1.00 91.38 203 ARG A CA 1
ATOM 1680 C C . ARG A 1 203 ? -16.908 -1.700 27.051 1.00 91.38 203 ARG A C 1
ATOM 1682 O O . ARG A 1 203 ? -17.360 -2.840 26.981 1.00 91.38 203 ARG A O 1
ATOM 1689 N N . VAL A 1 204 ? -16.206 -1.134 26.081 1.00 91.56 204 VAL A N 1
ATOM 1690 C CA . VAL A 1 204 ? -15.746 -1.821 24.876 1.00 91.56 204 VAL A CA 1
ATOM 1691 C C . VAL A 1 204 ? -14.316 -2.296 25.121 1.00 91.56 204 VAL A C 1
ATOM 1693 O O . VAL A 1 204 ? -13.484 -1.566 25.670 1.00 91.56 204 VAL A O 1
ATOM 1696 N N . LYS A 1 205 ? -14.024 -3.546 24.764 1.00 91.25 205 LYS A N 1
ATOM 1697 C CA . LYS A 1 205 ? -12.679 -4.119 24.847 1.00 91.25 205 LYS A CA 1
ATOM 1698 C C . LYS A 1 205 ? -12.420 -4.972 23.613 1.00 91.25 205 LYS A C 1
ATOM 1700 O O . LYS A 1 205 ? -13.304 -5.726 23.210 1.00 91.25 205 LYS A O 1
ATOM 1705 N N . THR 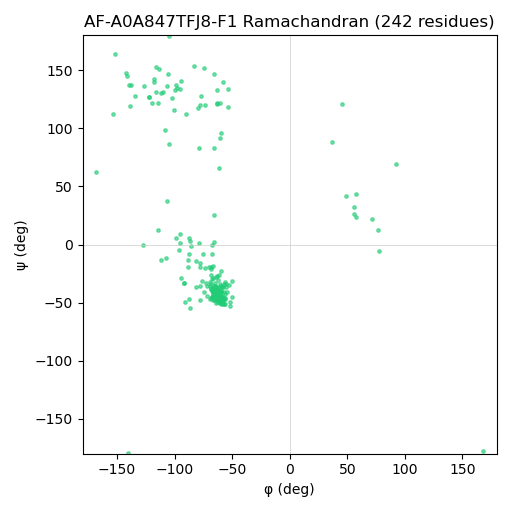A 1 206 ? -11.228 -4.862 23.036 1.00 90.56 206 THR A N 1
ATOM 1706 C CA . THR A 1 206 ? -10.810 -5.760 21.959 1.00 90.56 206 THR A CA 1
ATOM 1707 C C . THR A 1 206 ? -10.661 -7.191 22.466 1.00 90.56 206 THR A C 1
ATOM 1709 O O . THR A 1 206 ? -10.314 -7.445 23.623 1.00 90.56 206 THR A O 1
ATOM 1712 N N . THR A 1 207 ? -10.968 -8.131 21.585 1.00 88.12 207 THR A N 1
ATOM 1713 C CA . THR A 1 207 ? -10.925 -9.576 21.823 1.00 88.12 207 THR A CA 1
ATOM 1714 C C . THR A 1 207 ? -10.382 -10.264 20.572 1.00 88.12 207 THR A C 1
ATOM 1716 O O . THR A 1 207 ? -10.110 -9.614 19.562 1.00 88.12 207 THR A O 1
ATOM 1719 N N . ASP A 1 208 ? -10.281 -11.592 20.587 1.00 85.19 208 ASP A N 1
ATOM 1720 C CA . ASP A 1 208 ? -9.897 -12.355 19.393 1.00 85.19 208 ASP A CA 1
ATOM 1721 C C . ASP A 1 208 ? -10.880 -12.185 18.226 1.00 85.19 208 ASP A C 1
ATOM 1723 O O . ASP A 1 208 ? -10.484 -12.323 17.063 1.00 85.19 208 ASP A O 1
ATOM 1727 N N . SER A 1 209 ? -12.147 -11.875 18.528 1.00 88.56 209 SER A N 1
ATOM 1728 C CA . SER A 1 209 ? -13.188 -11.587 17.542 1.00 88.56 209 SER A CA 1
ATOM 1729 C C . SER A 1 209 ? -13.298 -10.103 17.203 1.00 88.56 209 SER A C 1
ATOM 1731 O O . SER A 1 209 ? -13.591 -9.794 16.056 1.00 88.56 209 SER A O 1
ATOM 1733 N N . LEU A 1 210 ? -13.050 -9.196 18.151 1.00 90.50 210 LEU A N 1
ATOM 1734 C CA . LEU A 1 210 ? -13.162 -7.750 17.954 1.00 90.50 210 LEU A CA 1
ATOM 1735 C C . LEU A 1 210 ? -11.773 -7.104 17.922 1.00 90.50 210 LEU A C 1
ATOM 1737 O O . LEU A 1 210 ? -11.178 -6.826 18.964 1.00 90.50 210 LEU A O 1
ATOM 1741 N N . ILE A 1 211 ? -11.258 -6.855 16.722 1.00 91.62 211 ILE A N 1
ATOM 1742 C CA . ILE A 1 211 ? -9.889 -6.373 16.507 1.00 91.62 211 ILE A CA 1
ATOM 1743 C C . ILE A 1 211 ? -9.871 -4.852 16.401 1.00 91.62 211 ILE A C 1
ATOM 1745 O O . ILE A 1 211 ? -10.708 -4.263 15.722 1.00 91.62 211 ILE A O 1
ATOM 1749 N N . PHE A 1 212 ? -8.859 -4.211 16.979 1.00 91.38 212 PHE A N 1
ATOM 1750 C CA . PHE A 1 212 ? -8.545 -2.822 16.659 1.00 91.38 212 PHE A CA 1
ATOM 1751 C C . PHE A 1 212 ? -7.899 -2.706 15.273 1.00 91.38 212 PHE A C 1
ATOM 1753 O O . PHE A 1 212 ? -6.823 -3.255 15.035 1.00 91.38 212 PHE A O 1
ATOM 1760 N N . VAL A 1 213 ? -8.542 -1.960 14.373 1.00 91.12 213 VAL A N 1
ATOM 1761 C CA . VAL A 1 213 ? -8.046 -1.714 13.009 1.00 91.12 213 VAL A CA 1
ATOM 1762 C C . VAL A 1 213 ? -7.127 -0.498 12.985 1.00 91.12 213 VAL A C 1
ATOM 1764 O O . VAL A 1 213 ? -6.041 -0.543 12.403 1.00 91.12 213 VAL A O 1
ATOM 1767 N N . GLY A 1 214 ? -7.558 0.587 13.628 1.00 89.69 214 GLY A N 1
ATOM 1768 C CA . GLY A 1 214 ? -6.855 1.861 13.645 1.00 89.69 214 GLY A CA 1
ATOM 1769 C C . GLY A 1 214 ? -7.724 2.988 14.197 1.00 89.69 214 GLY A C 1
ATOM 1770 O O . GLY A 1 214 ? -8.871 2.779 14.591 1.00 89.69 214 GLY A O 1
ATOM 1771 N N . GLN A 1 215 ? -7.178 4.199 14.209 1.00 90.19 215 GLN A N 1
ATOM 1772 C CA . GLN A 1 215 ? -7.877 5.399 14.665 1.00 90.19 215 GLN A CA 1
ATOM 1773 C C . GLN A 1 215 ? -7.505 6.595 13.787 1.00 90.19 215 GLN A C 1
ATOM 1775 O O . GLN A 1 215 ? -6.374 6.671 13.305 1.00 90.19 215 GLN A O 1
ATOM 1780 N N . THR A 1 216 ? -8.445 7.515 13.610 1.00 90.62 216 THR A N 1
ATOM 1781 C CA . THR A 1 216 ? -8.191 8.888 13.155 1.00 90.62 216 THR A CA 1
ATOM 1782 C C . THR A 1 216 ? -8.321 9.836 14.346 1.00 90.62 216 THR A C 1
ATOM 1784 O O . THR A 1 216 ? -8.626 9.409 15.462 1.00 90.62 216 THR A O 1
ATOM 1787 N N . GLN A 1 217 ? -8.115 11.132 14.130 1.00 86.88 217 GLN A N 1
ATOM 1788 C CA . GLN A 1 217 ? -8.319 12.174 15.140 1.00 86.88 217 GLN A CA 1
ATOM 1789 C C . GLN A 1 217 ? -9.710 12.105 15.784 1.00 86.88 217 GLN A C 1
ATOM 1791 O O . GLN A 1 217 ? -9.852 12.372 16.974 1.00 86.88 217 GLN A O 1
ATOM 1796 N N . ASN A 1 218 ? -10.727 11.723 15.007 1.00 89.81 218 ASN A N 1
ATOM 1797 C CA . ASN A 1 218 ? -12.124 11.800 15.429 1.00 89.81 218 ASN A CA 1
ATOM 1798 C C . ASN A 1 218 ? -12.794 10.439 15.629 1.00 89.81 218 ASN A C 1
ATOM 1800 O O . ASN A 1 218 ? -13.886 10.399 16.196 1.00 89.81 218 ASN A O 1
ATOM 1804 N N . ASN A 1 219 ? -12.194 9.337 15.169 1.00 92.81 219 ASN A N 1
ATOM 1805 C CA . ASN A 1 219 ? -12.854 8.033 15.156 1.00 92.81 219 ASN A CA 1
ATOM 1806 C C . ASN A 1 219 ? -11.901 6.886 15.509 1.00 92.81 219 ASN A C 1
ATOM 1808 O O . ASN A 1 219 ? -10.745 6.873 15.093 1.00 92.81 219 ASN A O 1
ATOM 1812 N N . ILE A 1 220 ? -12.423 5.881 16.207 1.00 92.94 220 ILE A N 1
ATOM 1813 C CA . ILE A 1 220 ? -11.795 4.572 16.409 1.00 92.94 220 ILE A CA 1
ATOM 1814 C C . ILE A 1 220 ? -12.535 3.542 15.563 1.00 92.94 220 ILE A C 1
ATOM 1816 O O . ILE A 1 220 ? -13.767 3.510 15.554 1.00 92.94 220 ILE A O 1
ATOM 1820 N N . PHE A 1 221 ? -11.775 2.677 14.896 1.00 94.31 221 PHE A N 1
ATOM 1821 C CA . PHE A 1 221 ? -12.303 1.609 14.059 1.00 94.31 221 PHE A CA 1
ATOM 1822 C C . PHE A 1 221 ? -11.957 0.248 14.650 1.00 94.31 221 PHE A C 1
ATOM 1824 O O . PHE A 1 221 ? -10.779 -0.093 14.824 1.00 94.31 221 PHE A O 1
ATOM 1831 N N . LEU A 1 222 ? -12.995 -0.533 14.930 1.00 93.62 222 LEU A N 1
ATOM 1832 C CA . LEU A 1 222 ? -12.893 -1.93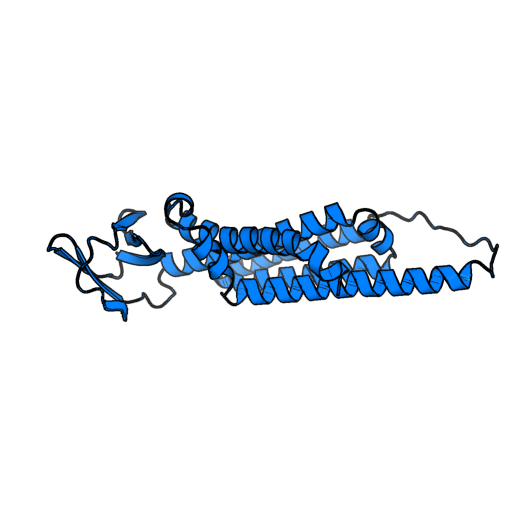2 15.323 1.00 93.62 222 LEU A CA 1
ATOM 1833 C C . LEU A 1 222 ? -13.495 -2.814 14.228 1.00 93.62 222 LEU A C 1
ATOM 1835 O O . LEU A 1 222 ? -14.411 -2.392 13.532 1.00 93.62 222 LEU A O 1
ATOM 1839 N N . TYR A 1 223 ? -13.007 -4.040 14.095 1.00 94.12 223 TYR A N 1
ATOM 1840 C CA . TYR A 1 223 ? -13.527 -5.033 13.160 1.00 94.12 223 TYR A CA 1
ATOM 1841 C C . TYR A 1 223 ? -14.010 -6.261 13.923 1.00 94.12 223 TYR A C 1
ATOM 1843 O O . TYR A 1 223 ? -13.213 -6.875 14.638 1.00 94.12 223 TYR A O 1
ATOM 1851 N N . ASP A 1 224 ? -15.287 -6.624 13.780 1.00 92.50 224 ASP A N 1
ATOM 1852 C CA . ASP A 1 224 ? -15.815 -7.883 14.310 1.00 92.50 224 ASP A CA 1
ATOM 1853 C C . ASP A 1 224 ? -15.674 -8.987 13.255 1.00 92.50 224 ASP A C 1
ATOM 1855 O O . ASP A 1 224 ? -16.338 -8.988 12.215 1.00 92.50 224 ASP A O 1
ATOM 1859 N N . LYS A 1 225 ? -14.802 -9.958 13.535 1.00 90.19 225 LYS A N 1
ATOM 1860 C CA . LYS A 1 225 ? -14.561 -11.124 12.678 1.00 90.19 225 LYS A CA 1
ATOM 1861 C C . LYS A 1 225 ? -15.789 -12.018 12.530 1.00 90.19 225 LYS A C 1
ATOM 1863 O O . LYS A 1 225 ? -15.874 -12.727 11.533 1.00 90.19 225 LYS A O 1
ATOM 1868 N N . ARG A 1 226 ? -16.694 -12.040 13.516 1.00 89.75 226 ARG A N 1
ATOM 1869 C CA . ARG A 1 226 ? -17.864 -12.937 13.513 1.00 89.75 226 ARG A CA 1
ATOM 1870 C C . ARG A 1 226 ? -18.849 -12.527 12.432 1.00 89.75 226 ARG A C 1
ATOM 1872 O O . ARG A 1 226 ? -19.249 -13.357 11.626 1.00 89.75 226 ARG A O 1
ATOM 1879 N N . ASP A 1 227 ? -19.130 -11.231 12.374 1.00 90.69 227 ASP A N 1
ATOM 1880 C CA . ASP A 1 227 ? -20.092 -10.660 11.432 1.00 90.69 227 ASP A CA 1
ATOM 1881 C C . ASP A 1 227 ? -19.411 -10.105 10.175 1.00 90.69 227 ASP A C 1
ATOM 1883 O O . ASP A 1 227 ? -20.073 -9.680 9.233 1.00 90.69 227 ASP A O 1
ATOM 1887 N N . SER A 1 228 ? -18.075 -10.112 10.142 1.00 90.12 228 SER A N 1
ATOM 1888 C CA . SER A 1 228 ? -17.260 -9.510 9.087 1.00 90.12 228 SER A CA 1
ATOM 1889 C C . SER A 1 228 ? -17.558 -8.024 8.849 1.00 90.12 228 SER A C 1
ATOM 1891 O O . SER A 1 228 ? -17.406 -7.533 7.730 1.00 90.12 228 SER A O 1
ATOM 1893 N N . THR A 1 229 ? -17.938 -7.298 9.903 1.00 93.56 229 THR A N 1
ATOM 1894 C CA . THR A 1 229 ? -18.314 -5.879 9.847 1.00 93.56 229 THR A CA 1
ATOM 1895 C C . THR A 1 229 ? -17.364 -5.002 10.658 1.00 93.56 229 THR A C 1
ATOM 1897 O O . THR A 1 229 ? -16.743 -5.439 11.628 1.00 93.56 229 THR A O 1
ATOM 1900 N N . SER A 1 230 ? -17.253 -3.736 10.255 1.00 93.88 230 SER A N 1
ATOM 1901 C CA . SER A 1 230 ? -16.508 -2.718 10.995 1.00 93.88 230 SER A CA 1
ATOM 1902 C C . SER A 1 230 ? -17.440 -1.854 11.834 1.00 93.88 230 SER A C 1
ATOM 1904 O O . SER A 1 230 ? -18.489 -1.413 11.368 1.00 93.88 230 SER A O 1
ATOM 1906 N N . ILE A 1 231 ? -17.021 -1.575 13.064 1.00 94.00 231 ILE A N 1
ATOM 1907 C CA . ILE A 1 231 ? -17.717 -0.723 14.022 1.00 94.00 231 ILE A CA 1
ATOM 1908 C C . ILE A 1 231 ? -16.883 0.538 14.228 1.00 94.00 231 ILE A C 1
ATOM 1910 O O . ILE A 1 231 ? -15.678 0.476 14.485 1.00 94.00 231 ILE A O 1
ATOM 1914 N N . MET A 1 232 ? -17.538 1.690 14.129 1.00 93.94 232 MET A N 1
ATOM 1915 C CA . MET A 1 232 ? -16.917 2.995 14.310 1.00 93.94 232 MET A CA 1
ATOM 1916 C C . MET A 1 232 ? -17.408 3.642 15.602 1.00 93.94 232 MET A C 1
ATOM 1918 O O . MET A 1 232 ? -18.613 3.764 15.828 1.00 93.94 232 MET A O 1
ATOM 1922 N N . TYR A 1 233 ? -16.467 4.128 16.406 1.00 92.88 233 TYR A N 1
ATOM 1923 C CA . TYR A 1 233 ? -16.741 4.899 17.615 1.00 92.88 233 TYR A CA 1
ATOM 1924 C C . TYR A 1 233 ? -16.193 6.313 17.467 1.00 92.88 233 TYR A C 1
ATOM 1926 O O . TYR A 1 233 ? -15.036 6.495 17.090 1.00 92.88 233 TYR A O 1
ATOM 1934 N N . LYS A 1 234 ? -17.009 7.322 17.784 1.00 92.06 234 LYS A N 1
ATOM 1935 C CA . LYS A 1 234 ? -16.571 8.722 17.769 1.00 92.06 234 LYS A CA 1
ATOM 1936 C C . LYS A 1 234 ? -15.738 9.021 19.007 1.00 92.06 234 LYS A C 1
ATOM 1938 O O . LYS A 1 234 ? -16.210 8.820 20.123 1.00 92.06 234 LYS A O 1
ATOM 1943 N N . MET A 1 235 ? -14.546 9.569 18.806 1.00 88.19 235 MET A N 1
ATOM 1944 C CA . MET A 1 235 ? -13.578 9.842 19.870 1.00 88.19 235 MET A CA 1
ATOM 1945 C C . MET A 1 235 ? -14.134 10.786 20.944 1.00 88.19 235 MET A C 1
ATOM 1947 O O . MET A 1 235 ? -13.881 10.590 22.124 1.00 88.19 235 MET A O 1
ATOM 1951 N N . GLY A 1 236 ? -14.957 11.764 20.550 1.00 86.62 236 GLY A N 1
ATOM 1952 C CA . GLY A 1 236 ? -15.586 12.713 21.478 1.00 86.62 236 GLY A CA 1
ATOM 1953 C C . GLY A 1 236 ? -16.627 12.109 22.429 1.00 86.62 236 GLY A C 1
ATOM 1954 O O . GLY A 1 236 ? -17.100 12.807 23.316 1.00 86.62 236 GLY A O 1
ATOM 1955 N N . SER A 1 237 ? -17.001 10.840 22.249 1.00 87.56 237 SER A N 1
ATOM 1956 C CA . SER A 1 237 ? -17.933 10.110 23.124 1.00 87.56 237 SER A CA 1
ATOM 1957 C C . SER A 1 237 ? -17.250 8.950 23.857 1.00 87.56 237 SER A C 1
ATOM 1959 O O . SER A 1 237 ? -17.927 8.075 24.400 1.00 87.56 237 SER A O 1
ATOM 1961 N N . ILE A 1 238 ? -15.915 8.910 23.820 1.00 88.06 238 ILE A N 1
ATOM 1962 C CA . ILE A 1 238 ? -15.103 7.887 24.467 1.00 88.06 238 ILE A CA 1
ATOM 1963 C C . ILE A 1 238 ? -14.508 8.442 25.758 1.00 88.06 238 ILE A C 1
ATOM 1965 O O . ILE A 1 238 ? -13.767 9.422 25.738 1.00 88.06 238 ILE A O 1
ATOM 1969 N N . ASP A 1 239 ? -14.736 7.724 26.853 1.00 81.38 239 ASP A N 1
ATOM 1970 C CA . ASP A 1 239 ? -14.093 7.973 28.137 1.00 81.38 239 ASP A CA 1
ATOM 1971 C C . ASP A 1 239 ? -13.029 6.901 28.416 1.00 81.38 239 ASP A C 1
ATOM 1973 O O . ASP A 1 239 ? -13.199 5.716 28.107 1.00 81.38 239 ASP A O 1
ATOM 1977 N N . SER A 1 240 ? -11.939 7.279 29.091 1.00 82.00 240 SER A N 1
ATOM 1978 C CA . SER A 1 240 ? -10.939 6.348 29.656 1.00 82.00 240 SER A CA 1
ATOM 1979 C C . SER A 1 240 ? -10.270 5.376 28.660 1.00 82.00 240 SER A C 1
ATOM 1981 O O . SER A 1 240 ? -10.083 4.192 28.951 1.00 82.00 240 SER A O 1
ATOM 1983 N N . LEU A 1 241 ? -9.881 5.864 27.477 1.00 85.62 241 LEU A N 1
ATOM 1984 C CA . LEU A 1 241 ? -9.170 5.054 26.484 1.00 85.62 241 LEU A CA 1
ATOM 1985 C C . LEU A 1 241 ? -7.835 4.518 27.025 1.00 85.62 241 LEU A C 1
ATOM 1987 O O . LEU A 1 241 ? -6.942 5.279 27.390 1.00 85.62 241 LEU A O 1
ATOM 1991 N N . THR A 1 242 ? -7.686 3.195 27.017 1.00 83.00 242 THR A N 1
ATOM 1992 C CA . THR A 1 242 ? -6.460 2.485 27.395 1.00 83.00 242 THR A CA 1
ATOM 1993 C C . THR A 1 242 ? -5.989 1.622 26.227 1.00 83.00 242 THR A C 1
ATOM 1995 O O . THR A 1 242 ? -6.763 0.809 25.720 1.00 83.00 242 THR A O 1
ATOM 1998 N N . ILE A 1 243 ? -4.725 1.771 25.820 1.00 79.06 243 ILE A N 1
ATOM 1999 C CA . ILE A 1 243 ? -4.082 0.979 24.758 1.00 79.06 243 ILE A CA 1
ATOM 2000 C C . ILE A 1 243 ? -2.848 0.302 25.361 1.00 79.06 243 ILE A C 1
ATOM 2002 O O . ILE A 1 243 ? -2.027 0.990 25.971 1.00 79.06 243 ILE A O 1
ATOM 2006 N N . LYS A 1 244 ? -2.736 -1.021 25.213 1.00 69.38 244 LYS A N 1
ATOM 2007 C CA . LYS A 1 244 ? -1.587 -1.825 25.648 1.00 69.38 244 LYS A CA 1
ATOM 2008 C C . LYS A 1 244 ? -0.891 -2.484 24.462 1.00 69.38 244 LYS A C 1
ATOM 2010 O O . LYS A 1 244 ? -1.595 -2.944 23.530 1.00 69.38 244 LYS A O 1
#

Radius of gyration: 23.88 Å; Cα contacts (8 Å, |Δi|>4): 227; chains: 1; bounding box: 56×53×71 Å

Foldseek 3Di:
DVVVVVCVVVVQVLQLLLLCLLPCLQCVLLVDRCVVPADSVNSNVSCPPPLNVVLVVLVVVVVVVLVVVVVVVVVVVVVPPVDDPDDDDPPPPDPCQLVVLVVVLVVCVVVVVCCCCPVVVDDLLNCLVVVVVSLSVSVVVSVVSCVVVVVSVVCVVVVVVNSVVSSVSSSVNSSSSSNSVSVCQLVPVDPAWWKWWAAPNDIDIADPQWGFSDDHPFWTWIAGSVVSHIDIDTPVRIHDIDID

Mean predicted aligned error: 10.67 Å

Solvent-accessible surface area (backbone atoms only — not comparable to full-atom values): 13592 Å² total; per-residue (Å²): 110,75,72,61,63,70,45,42,66,58,51,51,53,51,47,41,51,39,11,40,30,44,47,43,35,26,37,46,78,54,74,39,72,50,77,85,61,56,54,74,66,55,31,56,58,49,36,74,51,66,68,48,50,50,53,50,51,52,50,52,52,54,51,51,54,54,51,53,50,52,53,54,50,53,63,47,54,73,64,45,80,80,64,73,98,65,93,76,78,87,74,86,74,62,90,49,62,58,54,50,49,53,53,53,51,51,50,51,50,53,51,49,51,50,44,41,39,71,73,68,62,47,52,78,50,74,42,41,67,55,51,55,51,49,55,52,51,48,55,55,51,49,53,50,47,28,57,76,70,63,44,49,62,59,47,62,76,40,42,66,61,50,49,52,52,49,52,53,51,53,34,48,53,43,21,55,46,24,33,25,54,34,50,36,52,74,73,59,79,44,88,76,55,43,38,38,31,32,44,89,89,41,77,48,62,48,48,99,49,34,38,68,75,52,69,49,96,53,33,38,36,34,35,33,63,86,78,70,42,60,48,79,43,54,45,95,57,52,45,77,78,44,79,96